Protein AF-A0A835RJD4-F1 (afdb_monomer)

pLDDT: mean 77.63, std 21.39, range [26.05, 97.69]

Mean predicted aligned error: 15.35 Å

Radius of gyration: 34.96 Å; Cα contacts (8 Å, |Δi|>4): 234; chains: 1; bounding box: 84×90×104 Å

Foldseek 3Di:
DDDDDDDDDDDDDDDDDDDDDDPPVPPDPDPVPDCPPPPVVVVPPPPDDPPCVVVVVVVVVVVVLCVVQVDDWCPDPLLVVVLVVVVVPDDPVVVLQVVQWDWDAAPDPQWTWIDDDPDIDIDGPVVVVLVVLLNLLSVCWQNFDKDFDPDFAAQLVLQLVQVCVVVVVPPDPVCSVVSSVLSVQLLVVCVVCQVVCCRTFVFHADPNRTTTMGTDSDPPDDDDPVCVSVLSNQLSPQADPPDPSSNSSSNSSSSD

Structure (mmCIF, N/CA/C/O backbone):
data_AF-A0A835RJD4-F1
#
_entry.id   AF-A0A835RJD4-F1
#
loop_
_atom_site.group_PDB
_atom_site.id
_atom_site.type_symbol
_atom_site.label_atom_id
_atom_site.label_alt_id
_atom_site.label_comp_id
_atom_site.label_asym_id
_atom_site.label_entity_id
_atom_site.label_seq_id
_atom_site.pdbx_PDB_ins_code
_atom_site.Cartn_x
_atom_site.Cartn_y
_atom_site.Cartn_z
_atom_site.occupancy
_atom_site.B_iso_or_equiv
_atom_site.auth_seq_id
_atom_site.auth_comp_id
_atom_site.auth_asym_id
_atom_site.auth_atom_id
_atom_site.pdbx_PDB_model_num
ATOM 1 N N . MET A 1 1 ? -61.773 -45.347 -73.608 1.00 36.41 1 MET A N 1
ATOM 2 C CA . MET A 1 1 ? -62.062 -46.737 -74.017 1.00 36.41 1 MET A CA 1
ATOM 3 C C . MET A 1 1 ? -61.795 -47.632 -72.821 1.00 36.41 1 MET A C 1
ATOM 5 O O . MET A 1 1 ? -60.665 -47.699 -72.360 1.00 36.41 1 MET A O 1
ATOM 9 N N . SER A 1 2 ? -62.859 -48.192 -72.256 1.00 27.09 2 SER A N 1
ATOM 10 C CA . SER A 1 2 ? -62.846 -49.173 -71.165 1.00 27.09 2 SER A CA 1
ATOM 11 C C . SER A 1 2 ? -62.304 -50.525 -71.650 1.00 27.09 2 SER A C 1
ATOM 13 O O . SER A 1 2 ? -62.526 -50.823 -72.817 1.00 27.09 2 SER A O 1
ATOM 15 N N . THR A 1 3 ? -61.641 -51.317 -70.785 1.00 27.22 3 THR A N 1
ATOM 16 C CA . THR A 1 3 ? -62.101 -52.635 -70.252 1.00 27.22 3 THR A CA 1
ATOM 17 C C . THR A 1 3 ? -60.968 -53.557 -69.735 1.00 27.22 3 THR A C 1
ATOM 19 O O . THR A 1 3 ? -60.002 -53.784 -70.449 1.00 27.22 3 THR A O 1
ATOM 22 N N . PHE A 1 4 ? -61.209 -54.138 -68.539 1.00 27.48 4 PHE A N 1
ATOM 23 C CA . PHE A 1 4 ? -60.960 -55.525 -68.047 1.00 27.48 4 PHE A CA 1
ATOM 24 C C . PHE A 1 4 ? -59.515 -56.087 -67.941 1.00 27.48 4 PHE A C 1
ATOM 26 O O . PHE A 1 4 ? -58.815 -56.174 -68.936 1.00 27.48 4 PHE A O 1
ATOM 33 N N . VAL A 1 5 ? -58.951 -56.367 -66.745 1.00 32.03 5 VAL A N 1
ATOM 34 C CA . VAL A 1 5 ? -59.152 -57.440 -65.711 1.00 32.03 5 VAL A CA 1
ATOM 35 C C . VAL A 1 5 ? -58.333 -58.724 -65.957 1.00 32.03 5 VAL A C 1
ATOM 37 O O . VAL A 1 5 ? -58.477 -59.372 -66.984 1.00 32.03 5 VAL A O 1
ATOM 40 N N . GLY A 1 6 ? -57.579 -59.148 -64.928 1.00 27.34 6 GLY A N 1
ATOM 41 C CA . GLY A 1 6 ? -57.073 -60.519 -64.754 1.00 27.34 6 GLY A CA 1
ATOM 42 C C . GLY A 1 6 ? -56.239 -60.713 -63.473 1.00 27.34 6 GLY A C 1
ATOM 43 O O . GLY A 1 6 ? -55.123 -60.215 -63.387 1.00 27.34 6 GLY A O 1
ATOM 44 N N . LYS A 1 7 ? -56.784 -61.437 -62.481 1.00 31.16 7 LYS A N 1
ATOM 45 C CA . LYS A 1 7 ? -56.116 -61.954 -61.260 1.00 31.16 7 LYS A CA 1
ATOM 46 C C . LYS A 1 7 ? -55.528 -63.354 -61.515 1.00 31.16 7 LYS A C 1
ATOM 48 O O . LYS A 1 7 ? -56.151 -64.112 -62.258 1.00 31.16 7 LYS A O 1
ATOM 53 N N . LYS A 1 8 ? -54.470 -63.754 -60.786 1.00 27.78 8 LYS A N 1
ATOM 54 C CA . LYS A 1 8 ? -54.287 -65.144 -60.304 1.00 27.78 8 LYS A CA 1
ATOM 55 C C . LYS A 1 8 ? -53.309 -65.258 -59.116 1.00 27.78 8 LYS A C 1
ATOM 57 O O . LYS A 1 8 ? -52.373 -64.473 -59.014 1.00 27.78 8 LYS A O 1
ATOM 62 N N . ASP A 1 9 ? -53.590 -66.235 -58.254 1.00 27.97 9 ASP A N 1
ATOM 63 C CA . ASP A 1 9 ? -53.093 -66.497 -56.892 1.00 27.97 9 ASP A CA 1
ATOM 64 C C . ASP A 1 9 ? -51.782 -67.330 -56.767 1.00 27.97 9 ASP A C 1
ATOM 66 O O . ASP A 1 9 ? -51.503 -68.184 -57.603 1.00 27.97 9 ASP A O 1
ATOM 70 N N . THR A 1 10 ? -51.035 -67.046 -55.682 1.00 28.89 10 THR A N 1
ATOM 71 C CA . THR A 1 10 ? -50.397 -67.874 -54.605 1.00 28.89 10 THR A CA 1
ATOM 72 C C . THR A 1 10 ? -49.678 -69.231 -54.840 1.00 28.89 10 THR A C 1
ATOM 74 O O . THR A 1 10 ? -50.293 -70.157 -55.352 1.00 28.89 10 THR A O 1
ATOM 77 N N . GLN A 1 11 ? -48.439 -69.382 -54.295 1.00 29.08 11 GLN A N 1
ATOM 78 C CA . GLN A 1 11 ? -47.950 -70.381 -53.272 1.00 29.08 11 GLN A CA 1
ATOM 79 C C . GLN A 1 11 ? -46.389 -70.399 -53.137 1.00 29.08 11 GLN A C 1
ATOM 81 O O . GLN A 1 11 ? -45.697 -70.458 -54.146 1.00 29.08 11 GLN A O 1
ATOM 86 N N . GLU A 1 12 ? -45.798 -70.060 -51.968 1.00 26.05 12 GLU A N 1
ATOM 87 C CA . GLU A 1 12 ? -45.194 -70.906 -50.877 1.00 26.05 12 GLU A CA 1
ATOM 88 C C . GLU A 1 12 ? -43.831 -71.601 -51.194 1.00 26.05 12 GLU A C 1
ATOM 90 O O . GLU A 1 12 ? -43.806 -72.570 -51.934 1.00 26.05 12 GLU A O 1
ATOM 95 N N . SER A 1 13 ? -42.657 -71.081 -50.757 1.00 27.20 13 SER A N 1
ATOM 96 C CA . SER A 1 13 ? -41.848 -71.331 -49.5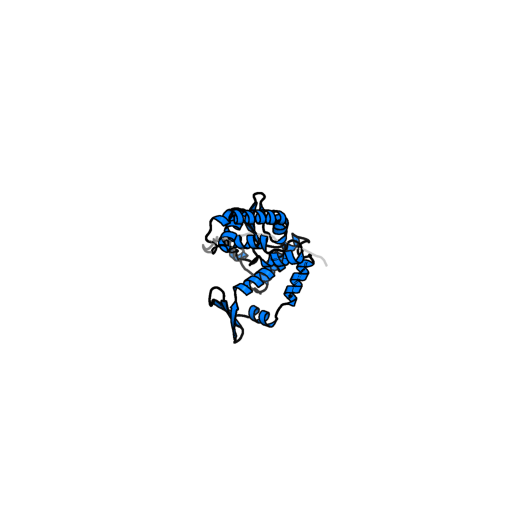06 1.00 27.20 13 SER A CA 1
ATOM 97 C C . SER A 1 13 ? -40.690 -72.366 -49.715 1.00 27.20 13 SER A C 1
ATOM 99 O O . SER A 1 13 ? -40.764 -73.044 -50.735 1.00 27.20 13 SER A O 1
ATOM 101 N N . PRO A 1 14 ? -39.636 -72.583 -48.863 1.00 38.72 14 PRO A N 1
ATOM 102 C CA . PRO A 1 14 ? -39.168 -71.921 -47.620 1.00 38.72 14 PRO A CA 1
ATOM 103 C C . PRO A 1 14 ? -37.603 -71.831 -47.386 1.00 38.72 14 PRO A C 1
ATOM 105 O O . PRO A 1 14 ? -36.790 -72.346 -48.144 1.00 38.72 14 PRO A O 1
ATOM 108 N N . THR A 1 15 ? -37.209 -71.256 -46.226 1.00 27.17 15 THR A N 1
ATOM 109 C CA . THR A 1 15 ? -36.009 -71.518 -45.356 1.00 27.17 15 THR A CA 1
ATOM 110 C C . THR A 1 15 ? -34.556 -71.232 -45.808 1.00 27.17 15 THR A C 1
ATOM 112 O O . THR A 1 15 ? -34.059 -71.810 -46.761 1.00 27.17 15 THR A O 1
ATOM 115 N N . VAL A 1 16 ? -33.796 -70.456 -45.010 1.00 29.48 16 VAL A N 1
ATOM 116 C CA . VAL A 1 16 ? -32.843 -70.935 -43.967 1.00 29.48 16 VAL A CA 1
ATOM 117 C C . VAL A 1 16 ? -32.186 -69.733 -43.259 1.00 29.48 16 VAL A C 1
ATOM 119 O O . VAL A 1 16 ? -31.511 -68.901 -43.861 1.00 29.48 16 VAL A O 1
ATOM 122 N N . THR A 1 17 ? -32.355 -69.692 -41.940 1.00 37.81 17 THR A N 1
ATOM 123 C CA . THR A 1 17 ? -31.733 -68.777 -40.976 1.00 37.81 17 THR A CA 1
ATOM 124 C C . THR A 1 17 ? -30.262 -69.147 -40.750 1.00 37.81 17 THR A C 1
ATOM 126 O O . THR A 1 17 ? -29.961 -70.298 -40.437 1.00 37.81 17 THR A O 1
ATOM 129 N N . LYS A 1 18 ? -29.336 -68.183 -40.818 1.00 32.59 18 LYS A N 1
ATOM 130 C CA . LYS A 1 18 ? -27.979 -68.327 -40.257 1.00 32.59 18 LYS A CA 1
ATOM 131 C C . LYS A 1 18 ? -27.731 -67.223 -39.234 1.00 32.59 18 LYS A C 1
ATOM 133 O O . LYS A 1 18 ? -27.617 -66.054 -39.582 1.00 32.59 18 LYS A O 1
ATOM 138 N N . PHE A 1 19 ? -27.639 -67.619 -37.966 1.00 39.06 19 PHE A N 1
ATOM 139 C CA . PHE A 1 19 ? -27.118 -66.785 -36.887 1.00 39.06 19 PHE A CA 1
ATOM 140 C C . PHE A 1 19 ? -25.627 -66.529 -37.124 1.00 39.06 19 PHE A C 1
ATOM 142 O O . PHE A 1 19 ? -24.827 -67.466 -37.133 1.00 39.06 19 PHE A O 1
ATOM 149 N N . GLN A 1 20 ? -25.245 -65.265 -37.293 1.00 44.91 20 GLN A N 1
ATOM 150 C CA . GLN A 1 20 ? -23.846 -64.867 -37.399 1.00 44.91 20 GLN A CA 1
ATOM 151 C C . GLN A 1 20 ? -23.371 -64.361 -36.031 1.00 44.91 20 GLN A C 1
ATOM 153 O O . GLN A 1 20 ? -23.841 -63.341 -35.531 1.00 44.91 20 GLN A O 1
ATOM 158 N N . LYS A 1 21 ? -22.463 -65.117 -35.399 1.00 49.88 21 LYS A N 1
ATOM 159 C CA . LYS A 1 21 ? -21.792 -64.734 -34.147 1.00 49.88 21 LYS A CA 1
ATOM 160 C C . LYS A 1 21 ? -21.079 -63.392 -34.336 1.00 49.88 21 LYS A C 1
ATOM 162 O O . LYS A 1 21 ? -20.261 -63.245 -35.243 1.00 49.88 21 LYS A O 1
ATOM 167 N N . VAL A 1 22 ? -21.382 -62.434 -33.463 1.00 50.28 22 VAL A N 1
ATOM 168 C CA . VAL A 1 22 ? -20.727 -61.122 -33.431 1.00 50.28 22 VAL A CA 1
ATOM 169 C C . VAL A 1 22 ? -19.267 -61.310 -32.986 1.00 50.28 22 VAL A C 1
ATOM 171 O O . VAL A 1 22 ? -19.033 -61.953 -31.961 1.00 50.28 22 VAL A O 1
ATOM 174 N N . PRO A 1 23 ? -18.270 -60.788 -33.725 1.00 47.81 23 PRO A N 1
ATOM 175 C CA . PRO A 1 23 ? -16.871 -60.833 -33.305 1.00 47.81 23 PRO A CA 1
ATOM 176 C C . PRO A 1 23 ? -16.682 -60.109 -31.965 1.00 47.81 23 PRO A C 1
ATOM 178 O O . PRO A 1 23 ? -17.251 -59.036 -31.773 1.00 47.81 23 PRO A O 1
ATOM 181 N N . ILE A 1 24 ? -15.850 -60.647 -31.063 1.00 49.88 24 ILE A N 1
ATOM 182 C CA . ILE A 1 24 ? -15.612 -60.118 -29.696 1.00 49.88 24 ILE A CA 1
ATOM 183 C C . ILE A 1 24 ? -15.266 -58.614 -29.701 1.00 49.88 24 ILE A C 1
ATOM 185 O O . ILE A 1 24 ? -15.670 -57.867 -28.817 1.00 49.88 24 ILE A O 1
ATOM 189 N N . GLN A 1 25 ? -14.611 -58.139 -30.760 1.00 45.44 25 GLN A N 1
ATOM 190 C CA . GLN A 1 25 ? -14.228 -56.738 -30.962 1.00 45.44 25 GLN A CA 1
ATOM 191 C C . GLN A 1 25 ? -15.419 -55.777 -31.184 1.00 45.44 25 GLN A C 1
ATOM 193 O O . GLN A 1 25 ? -15.228 -54.567 -31.221 1.00 45.44 25 GLN A O 1
ATOM 198 N N . LYS A 1 26 ? -16.647 -56.294 -31.328 1.00 49.50 26 LYS A N 1
ATOM 199 C CA . LYS A 1 26 ? -17.896 -55.526 -31.486 1.00 49.50 26 LYS A CA 1
ATOM 200 C C . LYS A 1 26 ? -18.850 -55.647 -30.284 1.00 49.50 26 LYS A C 1
ATOM 202 O O . LYS A 1 26 ? -19.977 -55.171 -30.364 1.00 49.50 26 LYS A O 1
ATOM 207 N N . MET A 1 27 ? -18.423 -56.261 -29.172 1.00 49.84 27 MET A N 1
ATOM 208 C CA . MET A 1 27 ? -19.215 -56.364 -27.928 1.00 49.84 27 MET A CA 1
ATOM 209 C C . MET A 1 27 ? -19.075 -55.160 -26.985 1.00 49.84 27 MET A C 1
ATOM 211 O O . MET A 1 27 ? -19.698 -55.140 -25.927 1.00 49.84 27 MET A O 1
ATOM 215 N N . VAL A 1 28 ? -18.298 -54.142 -27.357 1.00 56.41 28 VAL A N 1
ATOM 216 C CA . VAL A 1 28 ? -18.149 -52.922 -26.560 1.00 56.41 28 VAL A CA 1
ATOM 217 C C . VAL A 1 28 ? -18.911 -51.802 -27.260 1.00 56.41 28 VAL A C 1
ATOM 219 O O . VAL A 1 28 ? -18.578 -51.428 -28.384 1.00 56.41 28 VAL A O 1
ATOM 222 N N . ARG A 1 29 ? -19.963 -51.287 -26.612 1.00 59.97 29 ARG A N 1
ATOM 223 C CA . ARG A 1 29 ? -20.694 -50.099 -27.072 1.00 59.97 29 ARG A CA 1
ATOM 224 C C . ARG A 1 29 ? -19.790 -48.879 -26.907 1.00 59.97 29 ARG A C 1
ATOM 226 O O . ARG A 1 29 ? -19.848 -48.198 -25.893 1.00 59.97 29 ARG A O 1
ATOM 233 N N . ILE A 1 30 ? -18.929 -48.637 -27.885 1.00 52.19 30 ILE A N 1
ATOM 234 C CA . ILE A 1 30 ? -18.234 -47.361 -28.031 1.00 52.19 30 ILE A CA 1
ATOM 235 C C . ILE A 1 30 ? -18.790 -46.751 -29.306 1.00 52.19 30 ILE A C 1
ATOM 237 O O . ILE A 1 30 ? -18.238 -46.930 -30.391 1.00 52.19 30 ILE A O 1
ATOM 241 N N . ASP A 1 31 ? -19.939 -46.092 -29.182 1.00 54.34 31 ASP A N 1
ATOM 242 C CA . ASP A 1 31 ? -20.345 -45.155 -30.215 1.00 54.34 31 ASP A CA 1
ATOM 243 C C . ASP A 1 31 ? -19.291 -44.041 -30.216 1.00 54.34 31 ASP A C 1
ATOM 245 O O . ASP A 1 31 ? -19.101 -43.342 -29.221 1.00 54.34 31 ASP A O 1
ATOM 249 N N . SER A 1 32 ? -18.524 -43.920 -31.300 1.00 55.03 32 SER A N 1
ATOM 250 C CA . SER A 1 32 ? -17.463 -42.913 -31.403 1.00 55.03 32 SER A CA 1
ATOM 251 C C . SER A 1 32 ? -18.007 -41.483 -31.414 1.00 55.03 32 SER A C 1
ATOM 253 O O . SER A 1 32 ? -17.221 -40.537 -31.344 1.00 55.03 32 SER A O 1
ATOM 255 N N . ARG A 1 33 ? -19.336 -41.332 -31.491 1.00 56.34 33 ARG A N 1
ATOM 256 C CA . ARG A 1 33 ? -20.061 -40.063 -31.470 1.00 56.34 33 ARG A CA 1
ATOM 257 C C . ARG A 1 33 ? -20.696 -39.739 -30.120 1.00 56.34 33 ARG A C 1
ATOM 259 O O . ARG A 1 33 ? -21.225 -38.640 -29.991 1.00 56.34 33 ARG A O 1
ATOM 266 N N . ASP A 1 34 ? -20.639 -40.637 -29.136 1.00 58.06 34 ASP A N 1
ATOM 267 C CA . ASP A 1 34 ? -21.161 -40.374 -27.794 1.00 58.06 34 ASP A CA 1
ATOM 268 C C .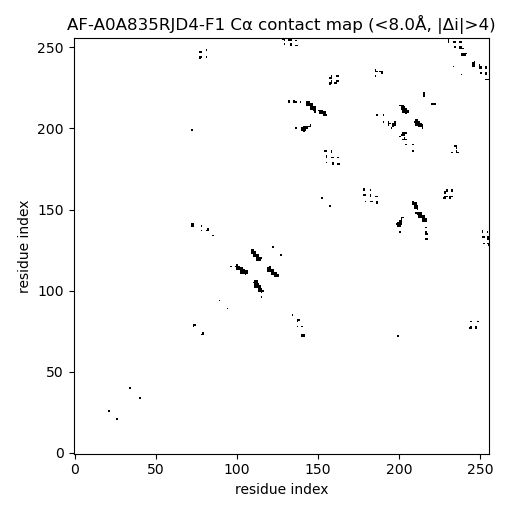 ASP A 1 34 ? -20.065 -39.727 -26.921 1.00 58.06 34 ASP A C 1
ATOM 270 O O . ASP A 1 34 ? -19.046 -40.363 -26.625 1.00 58.06 34 ASP A O 1
ATOM 274 N N . PRO A 1 35 ? -20.208 -38.447 -26.526 1.00 57.66 35 PRO A N 1
ATOM 275 C CA . PRO A 1 35 ? -19.229 -37.759 -25.687 1.00 57.66 35 PRO A CA 1
ATOM 276 C C . PRO A 1 35 ? -19.305 -38.190 -24.212 1.00 57.66 35 PRO A C 1
ATOM 278 O O . PRO A 1 35 ? -18.499 -37.731 -23.394 1.00 57.66 35 PRO A O 1
ATOM 281 N N . SER A 1 36 ? -20.260 -39.049 -23.843 1.00 53.97 36 SER A N 1
ATOM 282 C CA . SER A 1 36 ? -20.481 -39.467 -22.460 1.00 53.97 36 SER A CA 1
ATOM 283 C C . SER A 1 36 ? -19.276 -40.246 -21.919 1.00 53.97 36 SER A C 1
ATOM 285 O O . SER A 1 36 ? -18.877 -41.277 -22.455 1.00 53.97 36 SER A O 1
ATOM 287 N N . GLY A 1 37 ? -18.663 -39.736 -20.847 1.00 60.03 37 GLY A N 1
ATOM 288 C CA . GLY A 1 37 ? -17.506 -40.357 -20.186 1.00 60.03 37 GLY A CA 1
ATOM 289 C C . GLY A 1 37 ? -16.129 -39.891 -20.674 1.00 60.03 37 GLY A C 1
ATOM 290 O O . GLY A 1 37 ? -15.116 -40.373 -20.172 1.00 60.03 37 GLY A O 1
ATOM 291 N N . ARG A 1 38 ? -16.050 -38.926 -21.603 1.00 63.16 38 ARG A N 1
ATOM 292 C CA . ARG A 1 38 ? -14.782 -38.302 -22.021 1.00 63.16 38 ARG A CA 1
ATOM 293 C C . ARG A 1 38 ? -14.732 -36.850 -21.562 1.00 63.16 38 ARG A C 1
ATOM 295 O O . ARG A 1 38 ? -15.165 -35.958 -22.283 1.00 63.16 38 ARG A O 1
ATOM 302 N N . LEU A 1 39 ? -14.139 -36.598 -20.392 1.00 57.88 39 LEU A N 1
ATOM 303 C CA . LEU A 1 39 ? -13.933 -35.238 -19.866 1.00 57.88 39 LEU A CA 1
ATOM 304 C C . LEU A 1 39 ? -13.237 -34.325 -20.902 1.00 57.88 39 LEU A C 1
ATOM 306 O O . LEU A 1 39 ? -13.599 -33.166 -21.066 1.00 57.88 39 LEU A O 1
ATOM 310 N N . HIS A 1 40 ? -12.309 -34.884 -21.690 1.00 55.56 40 HIS A N 1
ATOM 311 C CA . HIS A 1 40 ? -11.584 -34.174 -22.748 1.00 55.56 40 HIS A CA 1
ATOM 312 C C . HIS A 1 40 ? -12.485 -33.658 -23.894 1.00 55.56 40 HIS A C 1
ATOM 314 O O . HIS A 1 40 ? -12.130 -32.687 -24.559 1.00 55.56 40 HIS A O 1
ATOM 320 N N . ALA A 1 41 ? -13.658 -34.256 -24.140 1.00 58.84 41 ALA A N 1
ATOM 321 C CA . ALA A 1 41 ? -14.593 -33.768 -25.162 1.00 58.84 41 ALA A CA 1
ATOM 322 C C . ALA A 1 41 ? -15.229 -32.418 -24.776 1.00 58.84 41 ALA A C 1
ATOM 324 O O . ALA A 1 41 ? -15.603 -31.644 -25.652 1.00 58.84 41 ALA A O 1
ATOM 325 N N . TYR A 1 42 ? -15.279 -32.115 -23.476 1.00 58.62 42 TYR A N 1
ATOM 326 C CA . TYR A 1 42 ? -15.751 -30.841 -22.928 1.00 58.62 42 TYR A CA 1
ATOM 327 C C . TYR A 1 42 ? -14.608 -29.854 -22.634 1.00 58.62 42 TYR A C 1
ATOM 329 O O . TYR A 1 42 ? -14.867 -28.688 -22.355 1.00 58.62 42 TYR A O 1
ATOM 337 N N . LEU A 1 43 ? -13.350 -30.304 -22.721 1.00 60.81 43 LEU A N 1
ATOM 338 C CA . LEU A 1 43 ? -12.144 -29.501 -22.479 1.00 60.81 43 LEU A CA 1
ATOM 339 C C . LEU A 1 43 ? -11.463 -29.014 -23.765 1.00 60.81 43 LEU A C 1
ATOM 341 O O . LEU A 1 43 ? -10.375 -28.446 -23.689 1.00 60.81 43 LEU A O 1
ATOM 345 N N . GLN A 1 44 ? -12.064 -29.215 -24.944 1.00 50.62 44 GLN A N 1
ATOM 346 C CA . GLN A 1 44 ? -11.562 -28.586 -26.167 1.00 50.62 44 GLN A CA 1
ATOM 347 C C . GLN A 1 44 ? -11.812 -27.077 -26.110 1.00 50.62 44 GLN A C 1
ATOM 349 O O . GLN A 1 44 ? -12.796 -26.549 -26.630 1.00 50.62 44 GLN A O 1
ATOM 354 N N . ASP A 1 45 ? -10.873 -26.384 -25.473 1.00 50.81 45 ASP A N 1
ATOM 355 C CA . ASP A 1 45 ? -10.643 -24.969 -25.658 1.00 50.81 45 ASP A CA 1
ATOM 356 C C . ASP A 1 45 ? -10.426 -24.757 -27.161 1.00 50.81 45 ASP A C 1
ATOM 358 O O . ASP A 1 45 ? -9.526 -25.344 -27.767 1.00 50.81 45 ASP A O 1
ATOM 362 N N . ARG A 1 46 ? -11.324 -24.004 -27.805 1.00 44.62 46 ARG A N 1
ATOM 363 C CA . ARG A 1 46 ? -11.193 -23.669 -29.226 1.00 44.62 46 ARG A CA 1
ATOM 364 C C . ARG A 1 46 ? -9.855 -22.955 -29.411 1.00 44.62 46 ARG A C 1
ATOM 366 O O . ARG A 1 46 ? -9.738 -21.767 -29.103 1.00 44.62 46 ARG A O 1
ATOM 373 N N . VAL A 1 47 ? -8.862 -23.683 -29.919 1.00 43.22 47 VAL A N 1
ATOM 374 C CA . VAL A 1 47 ? -7.577 -23.142 -30.361 1.00 43.22 47 VAL A CA 1
ATOM 375 C C . VAL A 1 47 ? -7.840 -22.362 -31.644 1.00 43.22 47 VAL A C 1
ATOM 377 O O . VAL A 1 47 ? -7.844 -22.889 -32.751 1.00 43.22 47 VAL A O 1
ATOM 380 N N . GLY A 1 48 ? -8.155 -21.089 -31.446 1.00 44.00 48 GLY A N 1
ATOM 381 C CA . GLY A 1 48 ? -8.358 -20.085 -32.473 1.00 44.00 48 GLY A CA 1
ATOM 382 C C . GLY A 1 48 ? -8.444 -18.724 -31.794 1.00 44.00 48 GLY A C 1
ATOM 383 O O . GLY A 1 48 ? -9.501 -18.351 -31.296 1.00 44.00 48 GLY A O 1
ATOM 384 N N . SER A 1 49 ? -7.316 -18.010 -31.766 1.00 40.38 49 SER A N 1
ATOM 385 C CA . SER A 1 49 ? -7.141 -16.655 -31.217 1.00 40.38 49 SER A CA 1
ATOM 386 C C . SER A 1 49 ? -7.145 -16.539 -29.680 1.00 40.38 49 SER A C 1
ATOM 388 O O . SER A 1 49 ? -7.997 -15.901 -29.062 1.00 40.38 49 SER A O 1
ATOM 390 N N . GLN A 1 50 ? -6.147 -17.153 -29.038 1.00 44.59 50 GLN A N 1
ATOM 391 C CA . GLN A 1 50 ? -5.823 -16.936 -27.623 1.00 44.59 50 GLN A CA 1
ATOM 392 C C . GLN A 1 50 ? -4.800 -15.796 -27.495 1.00 44.59 50 GLN A C 1
ATOM 394 O O . GLN A 1 50 ? -3.611 -16.040 -27.356 1.00 44.59 50 GLN A O 1
ATOM 399 N N . ASN A 1 51 ? -5.266 -14.550 -27.593 1.00 40.69 51 ASN A N 1
ATOM 400 C CA . ASN A 1 51 ? -4.576 -13.386 -27.007 1.00 40.69 51 ASN A CA 1
ATOM 401 C C . ASN A 1 51 ? -5.543 -12.297 -26.494 1.00 40.69 51 ASN A C 1
ATOM 403 O O . ASN A 1 51 ? -5.109 -11.377 -25.815 1.00 40.69 51 ASN A O 1
ATOM 407 N N . ASN A 1 52 ? -6.861 -12.437 -26.718 1.00 43.53 52 ASN A N 1
ATOM 408 C CA . ASN A 1 52 ? -7.878 -11.494 -26.221 1.00 43.53 52 ASN A CA 1
ATOM 409 C C . ASN A 1 52 ? -8.724 -12.007 -25.038 1.00 43.53 52 ASN A C 1
ATOM 411 O O . ASN A 1 52 ? -9.384 -11.209 -24.382 1.00 43.53 52 ASN A O 1
ATOM 415 N N . LYS A 1 53 ? -8.711 -13.307 -24.702 1.00 46.47 53 LYS A N 1
ATOM 416 C CA . LYS A 1 53 ? -9.613 -13.848 -23.659 1.00 46.47 53 LYS A CA 1
ATOM 417 C C . LYS A 1 53 ? -9.188 -13.533 -22.216 1.00 46.47 53 LYS A C 1
ATOM 419 O O . LYS A 1 53 ? -10.032 -13.519 -21.325 1.00 46.47 53 LYS A O 1
ATOM 424 N N . LYS A 1 54 ? -7.898 -13.264 -21.961 1.00 45.19 54 LYS A N 1
ATOM 425 C CA . LYS A 1 54 ? -7.428 -12.881 -20.612 1.00 45.19 54 LYS A CA 1
ATOM 426 C C . LYS A 1 54 ? -7.882 -11.463 -20.240 1.00 45.19 54 LYS A C 1
ATOM 428 O O . LYS A 1 54 ? -8.213 -11.234 -19.083 1.00 45.19 54 LYS A O 1
ATOM 433 N N . LEU A 1 55 ? -7.961 -10.572 -21.234 1.00 49.78 55 LEU A N 1
ATOM 434 C CA . LEU A 1 55 ? -8.591 -9.252 -21.121 1.00 49.78 55 LEU A CA 1
ATOM 435 C C . LEU A 1 55 ? -10.111 -9.378 -20.926 1.00 49.78 55 LEU A C 1
ATOM 437 O O . LEU A 1 55 ? -10.694 -8.637 -20.149 1.00 49.78 55 LEU A O 1
ATOM 441 N N . ASP A 1 56 ? -10.745 -10.360 -21.569 1.00 59.81 56 ASP A N 1
ATOM 442 C CA . ASP A 1 56 ? -12.198 -10.549 -21.511 1.00 59.81 56 ASP A CA 1
ATOM 443 C C . ASP A 1 56 ? -12.688 -10.996 -20.120 1.00 59.81 56 ASP A C 1
ATOM 445 O O . ASP A 1 56 ? -13.667 -10.471 -19.605 1.00 59.81 56 ASP A O 1
ATOM 449 N N . LEU A 1 57 ? -11.972 -11.885 -19.419 1.00 61.38 57 LEU A N 1
ATOM 450 C CA . LEU A 1 57 ? -12.361 -12.285 -18.056 1.00 61.38 57 LEU A CA 1
ATOM 451 C C . LEU A 1 57 ? -12.160 -11.178 -17.011 1.00 61.38 57 LEU A C 1
ATOM 453 O O . LEU A 1 57 ? -12.949 -11.088 -16.068 1.00 61.38 57 LEU A O 1
ATOM 457 N N . THR A 1 58 ? -11.126 -10.344 -17.147 1.00 56.75 58 THR A N 1
ATOM 458 C CA . THR A 1 58 ? -10.940 -9.169 -16.283 1.00 56.75 58 THR A CA 1
ATOM 459 C C . THR A 1 58 ? -11.978 -8.097 -16.596 1.00 56.75 58 THR A C 1
ATOM 461 O O . THR A 1 58 ? -12.587 -7.577 -15.667 1.00 56.75 58 THR A O 1
ATOM 464 N N . SER A 1 59 ? -12.286 -7.842 -17.869 1.00 59.78 59 SER A N 1
ATOM 465 C CA . SER A 1 59 ? -13.376 -6.950 -18.283 1.00 59.78 59 SER A CA 1
ATOM 466 C C . SER A 1 59 ? -14.751 -7.444 -17.829 1.00 59.78 59 SER A C 1
ATOM 468 O O . SER A 1 59 ? -15.550 -6.644 -17.352 1.00 59.78 59 SER A O 1
ATOM 470 N N . VAL A 1 60 ? -15.023 -8.750 -17.891 1.00 63.91 60 VAL A N 1
ATOM 471 C CA . VAL A 1 60 ? -16.265 -9.358 -17.389 1.00 63.91 60 VAL A CA 1
ATOM 472 C C . VAL A 1 60 ? -16.327 -9.294 -15.863 1.00 63.91 60 VAL A C 1
ATOM 474 O O . VAL A 1 60 ? -17.373 -8.941 -15.323 1.00 63.91 60 VAL A O 1
ATOM 477 N N . ARG A 1 61 ? -15.226 -9.554 -15.141 1.00 63.38 61 ARG A N 1
ATOM 478 C CA . ARG A 1 61 ? -15.170 -9.352 -13.679 1.00 63.38 61 ARG A CA 1
ATOM 479 C C . ARG A 1 61 ? -15.408 -7.893 -13.302 1.00 63.38 61 ARG A C 1
ATOM 481 O O . ARG A 1 61 ? -16.209 -7.641 -12.407 1.00 63.38 61 ARG A O 1
ATOM 488 N N . ASN A 1 62 ? -14.781 -6.954 -14.004 1.00 54.69 62 ASN A N 1
ATOM 489 C CA . ASN A 1 62 ? -14.967 -5.520 -13.791 1.00 54.69 62 ASN A CA 1
ATOM 490 C C . ASN A 1 62 ? -16.408 -5.102 -14.104 1.00 54.69 62 ASN A C 1
ATOM 492 O O . ASN A 1 62 ? -17.022 -4.410 -13.305 1.00 54.69 62 ASN A O 1
ATOM 496 N N . ALA A 1 63 ? -17.002 -5.599 -15.190 1.00 55.56 63 ALA A N 1
ATOM 497 C CA . ALA A 1 63 ? -18.397 -5.338 -15.536 1.00 55.56 63 ALA A CA 1
ATOM 498 C C . ALA A 1 63 ? -19.385 -5.936 -14.518 1.00 55.56 63 ALA A C 1
ATOM 500 O O . ALA A 1 63 ? -20.408 -5.324 -14.227 1.00 55.56 63 ALA A O 1
ATOM 501 N N . VAL A 1 64 ? -19.101 -7.113 -13.953 1.00 61.16 64 VAL A N 1
ATOM 502 C CA . VAL A 1 64 ? -19.916 -7.717 -12.883 1.00 61.16 64 VAL A CA 1
ATOM 503 C C . VAL A 1 64 ? -19.772 -6.942 -11.566 1.00 61.16 64 VAL A C 1
ATOM 505 O O . VAL A 1 64 ? -20.759 -6.807 -10.847 1.00 61.16 64 VAL A O 1
ATOM 508 N N . ARG A 1 65 ? -18.587 -6.390 -11.268 1.00 57.00 65 ARG A N 1
ATOM 509 C CA . ARG A 1 65 ? -18.344 -5.504 -10.112 1.00 57.00 65 ARG A CA 1
ATOM 510 C C . ARG A 1 65 ? -19.049 -4.153 -10.263 1.00 57.00 65 ARG A C 1
ATOM 512 O O . ARG A 1 65 ? -19.805 -3.780 -9.377 1.00 57.00 65 ARG A O 1
ATOM 519 N N . LEU A 1 66 ? -18.924 -3.508 -11.425 1.00 52.22 66 LEU A N 1
ATOM 520 C CA . LEU A 1 66 ? -19.628 -2.264 -11.777 1.00 52.22 66 LEU A CA 1
ATOM 521 C C . LEU A 1 66 ? -21.157 -2.415 -11.725 1.00 52.22 66 LEU A C 1
ATOM 523 O O . LEU A 1 66 ? -21.871 -1.466 -11.433 1.00 52.22 66 LEU A O 1
ATOM 527 N N . ARG A 1 67 ? -21.686 -3.620 -11.982 1.00 54.84 67 ARG A N 1
ATOM 528 C CA . ARG A 1 67 ? -23.126 -3.913 -11.849 1.00 54.84 67 ARG A CA 1
ATOM 529 C C . ARG A 1 67 ? -23.589 -4.116 -10.405 1.00 54.84 67 ARG A C 1
ATOM 531 O O . ARG A 1 67 ? -24.793 -4.080 -10.171 1.00 54.84 67 ARG A O 1
ATOM 538 N N . ARG A 1 68 ? -22.677 -4.375 -9.462 1.00 56.12 68 ARG A N 1
ATOM 539 C CA . ARG A 1 68 ? -22.996 -4.533 -8.033 1.00 56.12 68 ARG A CA 1
ATOM 540 C C . ARG A 1 68 ? -22.894 -3.228 -7.250 1.00 56.12 68 ARG A C 1
ATOM 542 O O . ARG A 1 68 ? -23.531 -3.147 -6.210 1.00 56.12 68 ARG A O 1
ATOM 549 N N . ASN A 1 69 ? -22.162 -2.236 -7.759 1.00 49.97 69 ASN A N 1
ATOM 550 C CA . ASN A 1 69 ? -22.017 -0.927 -7.128 1.00 49.97 69 ASN A CA 1
ATOM 551 C C . ASN A 1 69 ? -22.423 0.186 -8.120 1.00 49.97 69 ASN A C 1
ATOM 553 O O . ASN A 1 69 ? -21.590 0.609 -8.922 1.00 49.97 69 ASN A O 1
ATOM 557 N N . PRO A 1 70 ? -23.711 0.587 -8.185 1.00 47.09 70 PRO A N 1
ATOM 558 C CA . PRO A 1 70 ? -24.221 1.347 -9.328 1.00 47.09 70 PRO A CA 1
ATOM 559 C C . PRO A 1 70 ? -23.820 2.829 -9.379 1.00 47.09 70 PRO A C 1
ATOM 561 O O . PRO A 1 70 ? -24.162 3.463 -10.375 1.00 47.09 70 PRO A O 1
ATOM 564 N N . LYS A 1 71 ? -23.168 3.380 -8.345 1.00 54.50 71 LYS A N 1
ATOM 565 C CA . LYS A 1 71 ? -22.655 4.762 -8.190 1.00 54.50 71 LYS A CA 1
ATOM 566 C C . LYS A 1 71 ? -22.038 4.864 -6.789 1.00 54.50 71 LYS A C 1
ATOM 568 O O . LYS A 1 71 ? -22.622 4.252 -5.912 1.00 54.50 71 LYS A O 1
ATOM 573 N N . GLU A 1 72 ? -20.935 5.606 -6.596 1.00 63.38 72 GLU A N 1
ATOM 574 C CA . GLU A 1 72 ? -20.708 6.514 -5.433 1.00 63.38 72 GLU A CA 1
ATOM 575 C C . GLU A 1 72 ? -19.229 6.919 -5.209 1.00 63.38 72 GLU A C 1
ATOM 577 O O . GLU A 1 72 ? -18.977 8.108 -5.053 1.00 63.38 72 GLU A O 1
ATOM 582 N N . ALA A 1 73 ? -18.226 6.033 -5.312 1.00 62.12 73 ALA A N 1
ATOM 583 C CA . ALA A 1 73 ? -16.830 6.404 -4.980 1.00 62.12 73 ALA A CA 1
ATOM 584 C C . ALA A 1 73 ? -15.985 6.972 -6.148 1.00 62.12 73 ALA A C 1
ATOM 586 O O . ALA A 1 73 ? -15.214 7.912 -5.972 1.00 62.12 73 ALA A O 1
ATOM 587 N N . SER A 1 74 ? -16.115 6.428 -7.366 1.00 65.44 74 SER A N 1
ATOM 588 C CA . SER A 1 74 ? -15.318 6.861 -8.537 1.00 65.44 74 SER A CA 1
ATOM 589 C C . SER A 1 74 ? -15.792 8.174 -9.170 1.00 65.44 74 SER A C 1
ATOM 591 O O . SER A 1 74 ? -15.112 8.740 -10.028 1.00 65.44 74 SER A O 1
ATOM 593 N N . ASP A 1 75 ? -16.978 8.636 -8.778 1.00 76.69 75 ASP A N 1
ATOM 594 C CA . ASP A 1 75 ? -17.600 9.849 -9.310 1.00 76.69 75 ASP A CA 1
ATOM 595 C C . ASP A 1 75 ? -17.194 11.106 -8.522 1.00 76.69 75 ASP A C 1
ATOM 597 O O . ASP A 1 75 ? -17.516 12.219 -8.942 1.00 76.69 75 ASP A O 1
ATOM 601 N N . LEU A 1 76 ? -16.460 10.943 -7.413 1.00 86.81 76 LEU A N 1
ATOM 602 C CA . LEU A 1 76 ? -15.947 12.050 -6.613 1.00 86.81 76 LEU A CA 1
ATOM 603 C C . LEU A 1 76 ? -14.988 12.912 -7.438 1.00 86.81 76 LEU A C 1
ATOM 605 O O . LEU A 1 76 ? -14.038 12.422 -8.059 1.00 86.81 76 L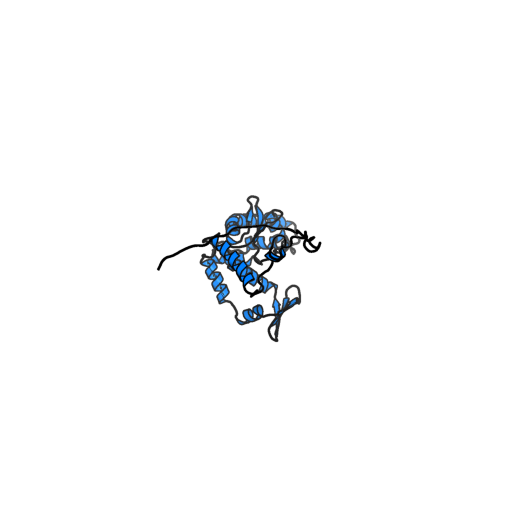EU A O 1
ATOM 609 N N . THR A 1 77 ? -15.222 14.225 -7.429 1.00 90.69 77 THR A N 1
ATOM 610 C CA . THR A 1 77 ? -14.403 15.186 -8.179 1.00 90.69 77 THR A CA 1
ATOM 611 C C . THR A 1 77 ? -12.956 15.187 -7.701 1.00 90.69 77 THR A C 1
ATOM 613 O O . THR A 1 77 ? -12.055 15.301 -8.525 1.00 90.69 77 THR A O 1
ATOM 616 N N . SER A 1 78 ? -12.728 14.977 -6.403 1.00 91.94 78 SER A N 1
ATOM 617 C CA . SER A 1 78 ? -11.405 14.836 -5.785 1.00 91.94 78 SER A CA 1
ATOM 618 C C . SER A 1 78 ? -10.587 13.701 -6.416 1.00 91.94 78 SER A C 1
ATOM 620 O O . SER A 1 78 ? -9.456 13.920 -6.846 1.00 91.94 78 SER A O 1
ATOM 622 N N . ILE A 1 79 ? -11.175 12.511 -6.570 1.00 92.62 79 ILE A N 1
ATOM 623 C CA . ILE A 1 79 ? -10.532 11.355 -7.214 1.00 92.62 79 ILE A CA 1
ATOM 624 C C . ILE A 1 79 ? -10.313 11.595 -8.708 1.00 92.62 79 ILE A C 1
ATOM 626 O O . ILE A 1 79 ? -9.253 11.266 -9.240 1.00 92.62 79 ILE A O 1
ATOM 630 N N . GLN A 1 80 ? -11.279 12.205 -9.399 1.00 91.69 80 GLN A N 1
ATOM 631 C CA . GLN A 1 80 ? -11.119 12.546 -10.815 1.00 91.69 80 GLN A CA 1
ATOM 632 C C . GLN A 1 80 ? -9.989 13.551 -11.045 1.00 91.69 80 GLN A C 1
ATOM 634 O O . GLN A 1 80 ? -9.269 13.444 -12.035 1.00 91.69 80 GLN A O 1
ATOM 639 N N . GLU A 1 81 ? -9.830 14.527 -10.155 1.00 93.69 81 GLU A N 1
ATOM 640 C CA . GLU A 1 81 ? -8.704 15.452 -10.192 1.00 93.69 81 GLU A CA 1
ATOM 641 C C . GLU A 1 81 ? -7.381 14.735 -9.943 1.00 93.69 81 GLU A C 1
ATOM 643 O O . GLU A 1 81 ? -6.466 14.917 -10.735 1.00 93.69 81 GLU A O 1
ATOM 648 N N . LEU A 1 82 ? -7.292 13.859 -8.937 1.00 93.50 82 LEU A N 1
ATOM 649 C CA . LEU A 1 82 ? -6.074 13.081 -8.681 1.00 93.50 82 LEU A CA 1
ATOM 650 C C . LEU A 1 82 ? -5.690 12.189 -9.871 1.00 93.50 82 LEU A C 1
ATOM 652 O O . LEU A 1 82 ? -4.518 12.106 -10.233 1.00 93.50 82 LEU A O 1
ATOM 656 N N . LEU A 1 83 ? -6.668 11.563 -10.534 1.00 93.44 83 LEU A N 1
ATOM 657 C CA . LEU A 1 83 ? -6.433 10.800 -11.764 1.00 93.44 83 LEU A CA 1
ATOM 658 C C . LEU A 1 83 ? -5.907 11.687 -12.900 1.00 93.44 83 LEU A C 1
ATOM 660 O O . LEU A 1 83 ? -4.973 11.292 -13.598 1.00 93.44 83 LEU A O 1
ATOM 664 N N . ARG A 1 84 ? -6.463 12.894 -13.070 1.00 93.94 84 ARG A N 1
ATOM 665 C CA . ARG A 1 84 ? -5.961 13.867 -14.055 1.00 93.94 84 ARG A CA 1
ATOM 666 C C . ARG A 1 84 ? -4.554 14.342 -13.713 1.00 93.94 84 ARG A C 1
ATOM 668 O O . ARG A 1 84 ? -3.744 14.474 -14.624 1.00 93.94 84 ARG A O 1
ATOM 675 N N . ASP A 1 85 ? -4.266 14.577 -12.436 1.00 93.69 85 ASP A N 1
ATOM 676 C CA . ASP A 1 85 ? -2.951 15.005 -11.957 1.00 93.69 85 ASP A CA 1
ATOM 677 C C . ASP A 1 85 ? -1.899 13.919 -12.249 1.00 93.69 85 ASP A C 1
ATOM 679 O O . ASP A 1 85 ? -0.803 14.229 -12.719 1.00 93.69 85 ASP A O 1
ATOM 683 N N . ILE A 1 86 ? -2.244 12.637 -12.071 1.00 92.69 86 ILE A N 1
ATOM 684 C CA . ILE A 1 86 ? -1.392 11.508 -12.478 1.00 92.69 86 ILE A CA 1
ATOM 685 C C . ILE A 1 86 ? -1.165 11.523 -13.992 1.00 92.69 86 ILE A C 1
ATOM 687 O O . ILE A 1 86 ? -0.018 11.500 -14.434 1.00 92.69 86 ILE A O 1
ATOM 691 N N . ASP A 1 87 ? -2.235 11.582 -14.788 1.00 91.62 87 ASP A N 1
ATOM 692 C CA . ASP A 1 87 ? -2.146 11.505 -16.250 1.00 91.62 87 ASP A CA 1
ATOM 693 C C . ASP A 1 87 ? -1.398 12.709 -16.862 1.00 91.62 87 ASP A C 1
ATOM 695 O O . ASP A 1 87 ? -0.705 12.561 -17.871 1.00 91.62 87 ASP A O 1
ATOM 699 N N . PHE A 1 88 ? -1.486 13.892 -16.245 1.00 92.94 88 PHE A N 1
ATOM 700 C CA . PHE A 1 88 ? -0.786 15.103 -16.685 1.00 92.94 88 PHE A CA 1
ATOM 701 C C . PHE A 1 88 ? 0.724 15.052 -16.412 1.00 92.94 88 PHE A C 1
ATOM 703 O O . PHE A 1 88 ? 1.511 15.585 -17.194 1.00 92.94 88 PHE A O 1
ATOM 710 N N . ASN A 1 89 ? 1.140 14.385 -15.334 1.00 91.75 89 ASN A N 1
ATOM 711 C CA . ASN A 1 89 ? 2.543 14.299 -14.925 1.00 91.75 89 ASN A CA 1
ATOM 712 C C . ASN A 1 89 ? 3.306 13.124 -15.568 1.00 91.75 89 ASN A C 1
ATOM 714 O O . ASN A 1 89 ? 4.469 12.878 -15.239 1.00 91.75 89 ASN A O 1
ATOM 718 N N . VAL A 1 90 ? 2.692 12.394 -16.506 1.00 92.25 90 VAL A N 1
ATOM 719 C CA . VAL A 1 90 ? 3.337 11.256 -17.172 1.00 92.25 90 VAL A CA 1
ATOM 720 C C . VAL A 1 90 ? 4.456 11.720 -18.105 1.00 92.25 90 VAL A C 1
ATOM 722 O O . VAL A 1 90 ? 4.231 12.362 -19.132 1.00 92.25 90 VAL A O 1
ATOM 725 N N . HIS A 1 91 ? 5.682 11.288 -17.815 1.00 94.50 91 HIS A N 1
ATOM 726 C CA . HIS A 1 91 ? 6.803 11.460 -18.730 1.00 94.50 91 HIS A CA 1
ATOM 727 C C . HIS A 1 91 ? 6.802 10.359 -19.802 1.00 94.50 91 HIS A C 1
ATOM 729 O O . HIS A 1 91 ? 7.205 9.222 -19.545 1.00 94.50 91 HIS A O 1
ATOM 735 N N . SER A 1 92 ? 6.443 10.712 -21.039 1.00 93.06 92 SER A N 1
ATOM 736 C CA . SER A 1 92 ? 6.315 9.770 -22.167 1.00 93.06 92 SER A CA 1
ATOM 737 C C . SER A 1 92 ? 7.555 8.895 -22.401 1.00 93.06 92 SER A C 1
ATOM 739 O O . SER A 1 92 ? 7.426 7.696 -22.627 1.00 93.06 92 SER A O 1
ATOM 741 N N . GLY A 1 93 ? 8.763 9.457 -22.277 1.00 93.56 93 GLY A N 1
ATOM 742 C CA . GLY A 1 93 ? 10.013 8.695 -22.417 1.00 93.56 93 GLY A CA 1
ATOM 743 C C . GLY A 1 93 ? 10.223 7.614 -21.345 1.00 93.56 93 GLY A C 1
ATOM 744 O O . GLY A 1 93 ? 10.584 6.490 -21.677 1.00 93.56 93 GLY A O 1
ATOM 745 N N . LEU A 1 94 ? 9.964 7.917 -20.066 1.00 92.38 94 LEU A N 1
ATOM 746 C CA . LEU A 1 94 ? 10.067 6.936 -18.980 1.00 92.38 94 LEU A CA 1
ATOM 747 C C . LEU A 1 94 ? 8.960 5.888 -19.083 1.00 92.38 94 LEU A C 1
ATOM 749 O O . LEU A 1 94 ? 9.214 4.706 -18.863 1.00 92.38 94 LEU A O 1
ATOM 753 N N . GLN A 1 95 ? 7.754 6.307 -19.474 1.00 93.44 95 GLN A N 1
ATOM 754 C CA . GLN A 1 95 ? 6.646 5.394 -19.725 1.00 93.44 95 GLN A CA 1
ATOM 755 C C . GLN A 1 95 ? 6.989 4.384 -20.829 1.00 93.44 95 GLN A C 1
ATOM 757 O O . GLN A 1 95 ? 6.718 3.197 -20.665 1.00 93.44 95 GLN A O 1
ATOM 762 N N . ASP A 1 96 ? 7.599 4.832 -21.930 1.00 94.88 96 ASP A N 1
ATOM 763 C CA . ASP A 1 96 ? 8.040 3.956 -23.020 1.00 94.88 96 ASP A CA 1
ATOM 764 C C . ASP A 1 96 ? 9.109 2.958 -22.553 1.00 94.88 96 ASP A C 1
ATOM 766 O O . ASP A 1 96 ? 8.979 1.758 -22.800 1.00 94.88 96 ASP A O 1
ATOM 770 N N . ILE A 1 97 ? 10.101 3.433 -21.787 1.00 95.12 97 ILE A N 1
ATOM 771 C CA . ILE A 1 97 ? 11.146 2.584 -21.201 1.00 95.12 97 ILE A CA 1
ATOM 772 C C . ILE A 1 97 ? 10.526 1.501 -20.314 1.00 95.12 97 ILE A C 1
ATOM 774 O O . ILE A 1 97 ? 10.783 0.327 -20.545 1.00 95.12 97 ILE A O 1
ATOM 778 N N . ILE A 1 98 ? 9.694 1.861 -19.332 1.00 93.50 98 ILE A N 1
ATOM 779 C CA . ILE A 1 98 ? 9.099 0.895 -18.389 1.00 93.50 98 ILE A CA 1
ATOM 780 C C . ILE A 1 98 ? 8.176 -0.089 -19.119 1.00 93.50 98 ILE A C 1
ATOM 782 O O . ILE A 1 98 ? 8.145 -1.275 -18.800 1.00 93.50 98 ILE A O 1
ATOM 786 N N . LYS A 1 99 ? 7.428 0.380 -20.122 1.00 94.06 99 LYS A N 1
ATOM 787 C CA . LYS A 1 99 ? 6.483 -0.457 -20.868 1.00 94.06 99 LYS A CA 1
ATOM 788 C C . LYS A 1 99 ? 7.176 -1.513 -21.728 1.00 94.06 99 LYS A C 1
ATOM 790 O O . LYS A 1 99 ? 6.643 -2.612 -21.871 1.00 94.06 99 LYS A O 1
ATOM 795 N N . ASN A 1 100 ? 8.323 -1.174 -22.312 1.00 95.75 100 ASN A N 1
ATOM 796 C CA . ASN A 1 100 ? 9.022 -2.014 -23.285 1.00 95.75 100 ASN A CA 1
ATOM 797 C C . ASN A 1 100 ? 10.358 -2.569 -22.759 1.00 95.75 100 ASN A C 1
ATOM 799 O O . ASN A 1 100 ? 11.115 -3.175 -23.522 1.00 95.75 100 ASN A O 1
ATOM 803 N N . CYS A 1 101 ? 10.682 -2.372 -21.477 1.00 95.88 101 CYS A N 1
ATOM 804 C CA . CYS A 1 101 ? 11.911 -2.904 -20.904 1.00 95.88 101 CYS A CA 1
ATOM 805 C C . CYS A 1 101 ? 11.877 -4.430 -20.772 1.00 95.88 101 CYS A C 1
ATOM 807 O O . CYS A 1 101 ? 10.840 -5.052 -20.549 1.00 95.88 101 CYS A O 1
ATOM 809 N N . THR A 1 102 ? 13.061 -5.024 -20.838 1.00 96.88 102 THR A N 1
ATOM 810 C CA . THR A 1 102 ? 13.336 -6.393 -20.418 1.00 96.88 102 THR A CA 1
ATOM 811 C C . THR A 1 102 ? 14.018 -6.343 -19.057 1.00 96.88 102 THR A C 1
ATOM 813 O O . THR A 1 102 ? 15.066 -5.712 -18.906 1.00 96.88 102 THR A O 1
ATOM 816 N N . PHE A 1 103 ? 13.424 -6.997 -18.062 1.00 96.31 103 PHE A N 1
ATOM 817 C CA . PHE A 1 103 ? 14.040 -7.143 -16.747 1.00 96.31 103 PHE A CA 1
ATOM 818 C C . PHE A 1 103 ? 15.278 -8.039 -16.846 1.00 96.31 103 PHE A C 1
ATOM 820 O O . PHE A 1 103 ? 15.192 -9.155 -17.360 1.00 96.31 103 PHE A O 1
ATOM 827 N N . VAL A 1 104 ? 16.421 -7.544 -16.368 1.00 96.81 104 VAL A N 1
ATOM 828 C CA . VAL A 1 104 ? 17.698 -8.273 -16.397 1.00 96.81 104 VAL A CA 1
ATOM 829 C C . VAL A 1 104 ? 17.940 -8.978 -15.064 1.00 96.81 104 VAL A C 1
ATOM 831 O O . VAL A 1 104 ? 18.281 -10.158 -15.046 1.00 96.81 104 VAL A O 1
ATOM 834 N N . GLY A 1 105 ? 17.753 -8.266 -13.952 1.00 95.12 105 GLY A N 1
ATOM 835 C CA . GLY A 1 105 ? 17.985 -8.790 -12.608 1.00 95.12 105 GLY A CA 1
ATOM 836 C C . GLY A 1 105 ? 18.025 -7.696 -11.545 1.00 95.12 105 GLY A C 1
ATOM 837 O O . GLY A 1 105 ? 18.047 -6.508 -11.868 1.00 95.12 105 GLY A O 1
ATOM 838 N N . LEU A 1 106 ? 18.046 -8.100 -10.277 1.00 96.06 106 LEU A N 1
ATOM 839 C CA . LEU A 1 106 ? 18.303 -7.199 -9.153 1.00 96.06 106 LEU A CA 1
ATOM 840 C C . LEU A 1 106 ? 19.806 -6.923 -9.044 1.00 96.06 106 LEU A C 1
ATOM 842 O O . LEU A 1 106 ? 20.614 -7.841 -9.190 1.00 96.06 106 LEU A O 1
ATOM 846 N N . ALA A 1 107 ? 20.167 -5.661 -8.818 1.00 94.19 107 ALA A N 1
ATOM 847 C CA . ALA A 1 107 ? 21.529 -5.269 -8.469 1.00 94.19 107 ALA A CA 1
ATOM 848 C C . ALA A 1 107 ? 21.747 -5.377 -6.952 1.00 94.19 107 ALA A C 1
ATOM 850 O O . ALA A 1 107 ? 22.784 -5.875 -6.521 1.00 94.19 107 ALA A O 1
ATOM 851 N N . ASP A 1 108 ? 20.750 -4.956 -6.172 1.00 94.31 108 ASP A N 1
ATOM 852 C CA . ASP A 1 108 ? 20.662 -5.092 -4.717 1.00 94.31 108 ASP A CA 1
ATOM 853 C C . ASP A 1 108 ? 19.178 -5.090 -4.275 1.00 94.31 108 ASP A C 1
ATOM 855 O O . ASP A 1 108 ? 18.284 -5.337 -5.089 1.00 94.31 108 ASP A O 1
ATOM 859 N N . GLU A 1 109 ? 18.911 -4.845 -2.990 1.00 89.75 109 GLU A N 1
ATOM 860 C CA . GLU A 1 109 ? 17.557 -4.790 -2.415 1.00 89.75 109 GLU A CA 1
ATOM 861 C C . GLU A 1 109 ? 16.733 -3.584 -2.909 1.00 89.75 109 GLU A C 1
ATOM 863 O O . GLU A 1 109 ? 15.505 -3.628 -2.902 1.00 89.75 109 GLU A O 1
ATOM 868 N N . THR A 1 110 ? 17.383 -2.510 -3.373 1.00 94.44 110 THR A N 1
ATOM 869 C CA . THR A 1 110 ? 16.727 -1.255 -3.783 1.00 94.44 110 THR A CA 1
ATOM 870 C C . THR A 1 110 ? 16.708 -1.058 -5.300 1.00 94.44 110 THR A C 1
ATOM 872 O O . THR A 1 110 ? 15.804 -0.409 -5.832 1.00 94.44 110 THR A O 1
ATOM 875 N N . PHE A 1 111 ? 17.689 -1.594 -6.023 1.00 96.31 111 PHE A N 1
ATOM 876 C CA . PHE A 1 111 ? 17.930 -1.310 -7.430 1.00 96.31 111 PHE A CA 1
ATOM 877 C C . PHE A 1 111 ? 17.815 -2.551 -8.321 1.00 96.31 111 PHE A C 1
ATOM 879 O O . PHE A 1 111 ? 18.364 -3.617 -8.046 1.00 96.31 111 PHE A O 1
ATOM 886 N N . ALA A 1 112 ? 17.161 -2.375 -9.469 1.00 97.06 112 ALA A N 1
ATOM 887 C CA . ALA A 1 112 ? 17.047 -3.364 -10.536 1.00 97.06 112 ALA A CA 1
ATOM 888 C C . ALA A 1 112 ? 17.694 -2.875 -11.831 1.00 97.06 112 ALA A C 1
ATOM 890 O O . ALA A 1 112 ? 17.702 -1.682 -12.137 1.00 97.06 112 ALA A O 1
ATOM 891 N N . LEU A 1 113 ? 18.174 -3.820 -12.632 1.00 97.69 113 LEU A N 1
ATOM 892 C CA . LEU A 1 113 ? 18.672 -3.581 -13.977 1.00 97.69 113 LEU A CA 1
ATOM 893 C C . LEU A 1 113 ? 17.583 -3.865 -15.011 1.00 97.69 113 LEU A C 1
ATOM 895 O O . LEU A 1 113 ? 17.007 -4.956 -15.064 1.00 97.69 113 LEU A O 1
ATOM 899 N N . LEU A 1 114 ? 17.344 -2.878 -15.869 1.00 97.00 114 LEU A N 1
ATOM 900 C CA . LEU A 1 114 ? 16.394 -2.946 -16.972 1.00 97.00 114 LEU A CA 1
ATOM 901 C C . LEU A 1 114 ? 17.115 -2.692 -18.289 1.00 97.00 114 LEU A C 1
ATOM 903 O O . LEU A 1 114 ? 17.848 -1.715 -18.424 1.00 97.00 114 LEU A O 1
ATOM 907 N N . GLN A 1 115 ? 16.871 -3.526 -19.291 1.00 97.19 115 GLN A N 1
ATOM 908 C CA . GLN A 1 115 ? 17.317 -3.263 -20.652 1.00 97.19 115 GLN A CA 1
ATOM 909 C C . GLN A 1 115 ? 16.159 -2.692 -21.468 1.00 97.19 115 GLN A C 1
ATOM 911 O O . GLN A 1 115 ? 15.092 -3.294 -21.529 1.00 97.19 115 GLN A O 1
ATOM 916 N N . HIS A 1 116 ? 16.375 -1.580 -22.163 1.00 97.12 116 HIS A N 1
ATOM 917 C CA . HIS A 1 116 ? 15.453 -1.095 -23.189 1.00 97.12 116 HIS A CA 1
ATOM 918 C C . HIS A 1 116 ? 16.246 -0.708 -24.438 1.00 97.12 116 HIS A C 1
ATOM 920 O O . HIS A 1 116 ? 17.196 0.075 -24.372 1.00 97.12 116 HIS A O 1
ATOM 926 N N . ASN A 1 117 ? 15.879 -1.285 -25.586 1.00 95.44 117 ASN A N 1
ATOM 927 C CA . ASN A 1 117 ? 16.642 -1.193 -26.832 1.00 95.44 117 ASN A CA 1
ATOM 928 C C . ASN A 1 117 ? 18.115 -1.610 -26.631 1.00 95.44 117 ASN A C 1
ATOM 930 O O . ASN A 1 117 ? 18.407 -2.761 -26.297 1.00 95.44 117 ASN A O 1
ATOM 934 N N . THR A 1 118 ? 19.043 -0.673 -26.830 1.00 95.81 118 THR A N 1
ATOM 935 C CA . THR A 1 118 ? 20.495 -0.850 -26.672 1.00 95.81 118 THR A CA 1
ATOM 936 C C . THR A 1 118 ? 21.030 -0.301 -25.349 1.00 95.81 118 THR A C 1
ATOM 938 O O . THR A 1 118 ? 22.241 -0.311 -25.139 1.00 95.81 118 THR A O 1
ATOM 941 N N . HIS A 1 119 ? 20.164 0.222 -24.478 1.00 96.75 119 HIS A N 1
ATOM 942 C CA . HIS A 1 119 ? 20.556 0.863 -23.227 1.00 96.75 119 HIS A CA 1
ATOM 943 C C . HIS A 1 119 ? 20.226 -0.016 -22.022 1.00 96.75 119 HIS A C 1
ATOM 945 O O . HIS A 1 119 ? 19.187 -0.679 -21.975 1.00 96.75 119 HIS A O 1
ATOM 951 N N . LEU A 1 120 ? 21.128 0.013 -21.043 1.00 97.19 120 LEU A N 1
ATOM 952 C CA . LEU A 1 120 ? 20.950 -0.596 -19.735 1.00 97.19 120 LEU A CA 1
ATOM 953 C C . LEU A 1 120 ? 20.690 0.514 -18.716 1.00 97.19 120 LEU A C 1
ATOM 955 O O . LEU A 1 120 ? 21.446 1.483 -18.644 1.00 97.19 120 LEU A O 1
ATOM 959 N N . TYR A 1 121 ? 19.625 0.360 -17.942 1.00 96.75 121 TYR A N 1
ATOM 960 C CA . TYR A 1 121 ? 19.171 1.300 -16.931 1.00 96.75 121 TYR A CA 1
ATOM 961 C C . TYR A 1 121 ? 19.260 0.665 -15.550 1.00 96.75 121 TYR A C 1
ATOM 963 O O . TYR A 1 121 ? 19.012 -0.530 -15.387 1.00 96.75 121 TYR A O 1
ATOM 971 N N . VAL A 1 122 ? 19.559 1.498 -14.559 1.00 96.62 122 VAL A N 1
ATOM 972 C CA . VAL A 1 122 ? 19.391 1.179 -13.143 1.00 96.62 122 VAL A CA 1
ATOM 973 C C . VAL A 1 122 ? 18.097 1.845 -12.688 1.00 96.62 122 VAL A C 1
ATOM 975 O O . VAL A 1 122 ? 17.930 3.053 -12.856 1.00 96.62 122 VAL A O 1
ATOM 978 N N . MET A 1 123 ? 17.173 1.065 -12.143 1.00 95.94 123 MET A N 1
ATOM 979 C CA . MET A 1 123 ? 15.883 1.525 -11.639 1.00 95.94 123 MET A CA 1
ATOM 980 C C . MET A 1 123 ? 15.839 1.355 -10.127 1.00 95.94 123 MET A C 1
ATOM 982 O O . MET A 1 123 ? 16.097 0.263 -9.634 1.00 95.94 123 MET A O 1
ATOM 986 N N . ASN A 1 124 ? 15.461 2.407 -9.402 1.00 95.50 124 ASN A N 1
ATOM 987 C CA . ASN A 1 124 ? 15.112 2.287 -7.990 1.00 95.50 124 ASN A CA 1
ATOM 988 C C . ASN A 1 124 ? 13.734 1.614 -7.883 1.00 95.50 124 ASN A C 1
ATOM 990 O O . ASN A 1 124 ? 12.712 2.234 -8.183 1.00 95.50 124 ASN A O 1
ATOM 994 N N . VAL A 1 125 ? 13.725 0.336 -7.509 1.00 93.19 125 VAL A N 1
ATOM 995 C CA . VAL A 1 125 ? 12.518 -0.490 -7.415 1.00 93.19 125 VAL A CA 1
ATOM 996 C C . VAL A 1 125 ? 11.599 0.039 -6.327 1.00 93.19 125 VAL A C 1
ATOM 998 O O . VAL A 1 125 ? 10.404 0.108 -6.571 1.00 93.19 125 VAL A O 1
ATOM 1001 N N . VAL A 1 126 ? 12.149 0.482 -5.193 1.00 91.50 126 VAL A N 1
ATOM 1002 C CA . VAL A 1 126 ? 11.381 1.011 -4.055 1.00 91.50 126 VAL A CA 1
ATOM 1003 C C . VAL A 1 126 ? 10.585 2.255 -4.454 1.00 91.50 126 VAL A C 1
ATOM 1005 O O . VAL A 1 126 ? 9.402 2.368 -4.161 1.00 91.50 126 VAL A O 1
ATOM 1008 N N . ASN A 1 127 ? 11.195 3.200 -5.168 1.00 92.19 127 ASN A N 1
ATOM 1009 C CA . ASN A 1 127 ? 10.489 4.416 -5.582 1.00 92.19 127 ASN A CA 1
ATOM 1010 C C . ASN A 1 127 ? 9.443 4.129 -6.665 1.00 92.19 127 ASN A C 1
ATOM 1012 O O . ASN A 1 127 ? 8.353 4.698 -6.643 1.00 92.19 127 ASN A O 1
ATOM 1016 N N . VAL A 1 128 ? 9.761 3.239 -7.609 1.00 92.50 128 VAL A N 1
ATOM 1017 C CA . VAL A 1 128 ? 8.830 2.874 -8.684 1.00 92.50 128 VAL A CA 1
ATOM 1018 C C . VAL A 1 128 ? 7.668 2.033 -8.155 1.00 92.50 128 VAL A C 1
ATOM 1020 O O . VAL A 1 128 ? 6.541 2.228 -8.604 1.00 92.50 128 VAL A O 1
ATOM 1023 N N . SER A 1 129 ? 7.901 1.137 -7.192 1.00 91.00 129 SER A N 1
ATOM 1024 C CA . SER A 1 129 ? 6.837 0.368 -6.544 1.00 91.00 129 SER A CA 1
ATOM 1025 C C . SER A 1 129 ? 5.918 1.276 -5.734 1.00 91.00 129 SER A C 1
ATOM 1027 O O . SER A 1 129 ? 4.707 1.141 -5.872 1.00 91.00 129 SER A O 1
ATOM 1029 N N . LYS A 1 130 ? 6.457 2.248 -4.985 1.00 90.56 130 LYS A N 1
ATOM 1030 C CA . LYS A 1 130 ? 5.658 3.247 -4.253 1.00 90.56 130 LYS A CA 1
ATOM 1031 C C . LYS A 1 130 ? 4.737 4.038 -5.185 1.00 90.56 130 LYS A C 1
ATOM 1033 O O . LYS A 1 130 ? 3.540 4.133 -4.926 1.00 90.56 130 LYS A O 1
ATOM 1038 N N . GLU A 1 131 ? 5.266 4.543 -6.301 1.00 92.06 131 GLU A N 1
ATOM 1039 C CA . GLU A 1 131 ? 4.461 5.259 -7.302 1.00 92.06 131 GLU A CA 1
ATOM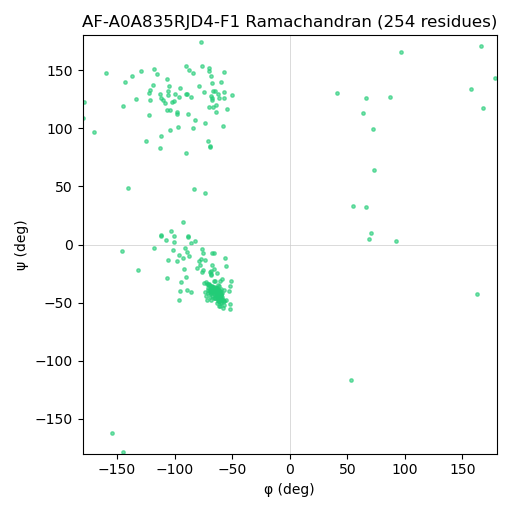 1040 C C . GLU A 1 131 ? 3.419 4.339 -7.960 1.00 92.06 131 GLU A C 1
ATOM 1042 O O . GLU A 1 131 ? 2.264 4.723 -8.146 1.00 92.06 131 GLU A O 1
ATOM 1047 N N . LEU A 1 132 ? 3.790 3.091 -8.268 1.00 91.69 132 LEU A N 1
ATOM 1048 C CA . LEU A 1 132 ? 2.856 2.100 -8.797 1.00 91.69 132 LEU A CA 1
ATOM 1049 C C . LEU A 1 132 ? 1.714 1.831 -7.810 1.00 91.69 132 LEU A C 1
ATOM 1051 O O . LEU A 1 132 ? 0.558 1.845 -8.229 1.00 91.69 132 LEU A O 1
ATOM 1055 N N . MET A 1 133 ? 2.011 1.597 -6.529 1.00 91.38 133 MET A N 1
ATOM 1056 C CA . MET A 1 133 ? 0.997 1.357 -5.500 1.00 91.38 133 MET A CA 1
ATOM 1057 C C . MET A 1 133 ? 0.058 2.554 -5.382 1.00 91.38 133 MET A C 1
ATOM 1059 O O . MET A 1 133 ? -1.149 2.377 -5.524 1.00 91.38 133 MET A O 1
ATOM 1063 N N . TYR A 1 134 ? 0.596 3.770 -5.255 1.00 93.00 134 TYR A N 1
ATOM 1064 C CA . TYR A 1 134 ? -0.189 5.007 -5.212 1.00 93.00 134 TYR A CA 1
ATOM 1065 C C . TYR A 1 134 ? -1.169 5.116 -6.394 1.00 93.00 134 TYR A C 1
ATOM 1067 O O . TYR A 1 134 ? -2.379 5.285 -6.205 1.00 93.00 134 TYR A O 1
ATOM 1075 N N . GLN A 1 135 ? -0.678 4.926 -7.624 1.00 92.81 135 GLN A N 1
ATOM 1076 C CA . GLN A 1 135 ? -1.520 4.968 -8.822 1.00 92.81 135 GLN A CA 1
ATOM 1077 C C . GLN A 1 135 ? -2.579 3.859 -8.837 1.00 92.81 135 GLN A C 1
ATOM 1079 O O . GLN A 1 135 ? -3.698 4.084 -9.304 1.00 92.81 135 GLN A O 1
ATOM 1084 N N . GLN A 1 136 ? -2.254 2.656 -8.353 1.00 91.56 136 GLN A N 1
ATOM 1085 C CA . GLN A 1 136 ? -3.214 1.554 -8.276 1.00 91.56 136 GLN A CA 1
ATOM 1086 C C . GLN A 1 136 ? -4.297 1.811 -7.233 1.00 91.56 136 GLN A C 1
ATOM 1088 O O . GLN A 1 136 ? -5.461 1.533 -7.519 1.00 91.56 136 GLN A O 1
ATOM 1093 N N . VAL A 1 137 ? -3.948 2.370 -6.072 1.00 92.06 137 VAL A N 1
ATOM 1094 C CA . VAL A 1 137 ? -4.917 2.714 -5.026 1.00 92.06 137 VAL A CA 1
ATOM 1095 C C . VAL A 1 137 ? -5.910 3.748 -5.557 1.00 92.06 137 VAL A C 1
ATOM 1097 O O . VAL A 1 137 ? -7.113 3.508 -5.509 1.00 92.06 137 VAL A O 1
ATOM 1100 N N . ILE A 1 138 ? -5.444 4.825 -6.194 1.00 91.81 138 ILE A N 1
ATOM 1101 C CA . ILE A 1 138 ? -6.347 5.843 -6.762 1.00 91.81 138 ILE A CA 1
ATOM 1102 C C . ILE A 1 138 ? -7.234 5.257 -7.868 1.00 91.81 138 ILE A C 1
ATOM 1104 O O . ILE A 1 138 ? -8.436 5.512 -7.914 1.00 91.81 138 ILE A O 1
ATOM 1108 N N . ARG A 1 139 ? -6.678 4.425 -8.756 1.00 90.00 139 ARG A N 1
ATOM 1109 C CA . ARG A 1 139 ? 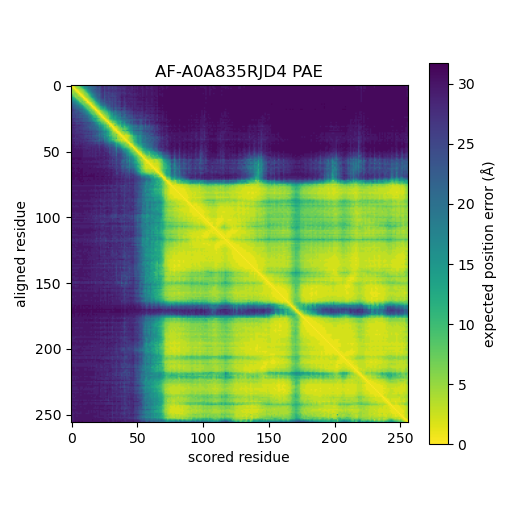-7.451 3.795 -9.844 1.00 90.00 139 ARG A CA 1
ATOM 1110 C C . ARG A 1 139 ? -8.466 2.763 -9.347 1.00 90.00 139 ARG A C 1
ATOM 1112 O O . ARG A 1 139 ? -9.444 2.503 -10.048 1.00 90.00 139 ARG A O 1
ATOM 1119 N N . ARG A 1 140 ? -8.226 2.148 -8.187 1.00 89.25 140 ARG A N 1
ATOM 1120 C CA . ARG A 1 140 ? -9.101 1.144 -7.557 1.00 89.25 140 ARG A CA 1
ATOM 1121 C C . ARG A 1 140 ? -9.911 1.707 -6.388 1.00 89.25 140 ARG A C 1
ATOM 1123 O O . ARG A 1 140 ? -10.542 0.924 -5.685 1.00 89.25 140 ARG A O 1
ATOM 1130 N N . PHE A 1 141 ? -9.934 3.026 -6.208 1.00 90.19 141 PHE A N 1
ATOM 1131 C CA . PHE A 1 141 ? -10.621 3.693 -5.107 1.00 90.19 141 PHE A CA 1
ATOM 1132 C C . PHE A 1 141 ? -12.077 3.208 -4.949 1.00 90.19 141 PHE A C 1
ATOM 1134 O O . PHE A 1 141 ? -12.828 3.121 -5.927 1.00 90.19 141 PHE A O 1
ATOM 1141 N N . GLY A 1 142 ? -12.449 2.816 -3.725 1.00 87.81 142 GLY A N 1
ATOM 1142 C CA . GLY A 1 142 ? -13.748 2.219 -3.385 1.00 87.81 142 GLY A CA 1
ATOM 1143 C C . GLY A 1 142 ? -14.000 0.810 -3.940 1.00 87.81 142 GLY A C 1
ATOM 1144 O O . GLY A 1 142 ? -15.105 0.290 -3.823 1.00 87.81 142 GLY A O 1
ATOM 1145 N N . ASN A 1 143 ? -13.017 0.183 -4.593 1.00 87.38 143 ASN A N 1
ATOM 1146 C CA . ASN A 1 143 ? -13.175 -1.087 -5.307 1.00 87.38 143 ASN A CA 1
ATOM 1147 C C . ASN A 1 143 ? -11.961 -2.018 -5.130 1.00 87.38 143 ASN A C 1
ATOM 1149 O O . ASN A 1 143 ? -11.449 -2.601 -6.096 1.00 87.38 143 ASN A O 1
ATOM 1153 N N . PHE A 1 144 ? -11.518 -2.201 -3.887 1.00 86.75 144 PHE A N 1
ATOM 1154 C CA . PHE A 1 144 ? -10.428 -3.114 -3.559 1.00 86.75 144 PHE A CA 1
ATOM 1155 C C . PHE A 1 144 ? -10.914 -4.557 -3.398 1.00 86.75 144 PHE A C 1
ATOM 1157 O O . PHE A 1 144 ? -12.028 -4.845 -2.964 1.00 86.75 144 PHE A O 1
ATOM 1164 N N . ASN A 1 145 ? -10.044 -5.501 -3.757 1.00 87.50 145 ASN A N 1
ATOM 1165 C CA . ASN A 1 145 ? -10.114 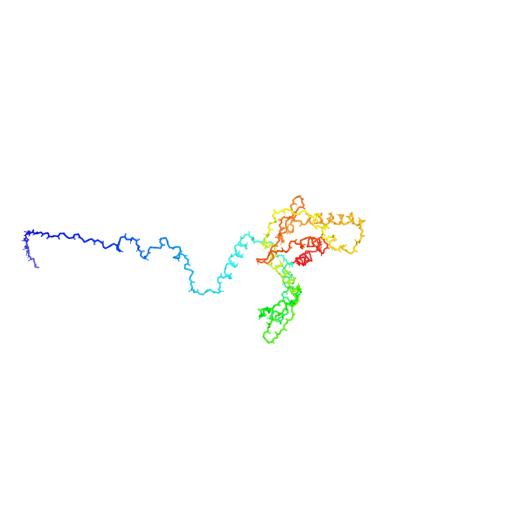-6.817 -3.133 1.00 87.50 145 ASN A CA 1
ATOM 1166 C C . ASN A 1 145 ? -9.518 -6.677 -1.737 1.00 87.50 145 ASN A C 1
ATOM 1168 O O . ASN A 1 145 ? -8.650 -5.835 -1.543 1.00 87.50 145 ASN A O 1
ATOM 1172 N N . ALA A 1 146 ? -9.911 -7.524 -0.799 1.00 89.25 146 ALA A N 1
ATOM 1173 C CA . ALA A 1 146 ? -9.365 -7.454 0.542 1.00 89.25 146 ALA A CA 1
ATOM 1174 C C . ALA A 1 146 ? -9.049 -8.843 1.086 1.00 89.25 146 ALA A C 1
ATOM 1176 O O . ALA A 1 146 ? -9.750 -9.814 0.782 1.00 89.25 146 ALA A O 1
ATOM 1177 N N . ILE A 1 147 ? -7.977 -8.924 1.866 1.00 91.31 147 ILE A N 1
ATOM 1178 C CA . ILE A 1 147 ? -7.597 -10.113 2.622 1.00 91.31 147 ILE A CA 1
ATOM 1179 C C . ILE A 1 147 ? -8.138 -9.994 4.038 1.00 91.31 147 ILE A C 1
ATOM 1181 O O . ILE A 1 147 ? -8.042 -8.946 4.670 1.00 91.31 147 ILE A O 1
ATOM 1185 N N . GLN A 1 148 ? -8.719 -11.084 4.520 1.00 93.25 148 GLN A N 1
ATOM 1186 C CA . GLN A 1 148 ? -9.140 -11.217 5.905 1.00 93.25 148 GLN A CA 1
ATOM 1187 C C . GLN A 1 148 ? -7.967 -11.781 6.705 1.00 93.25 148 GLN A C 1
ATOM 1189 O O . GLN A 1 148 ? -7.399 -12.805 6.317 1.00 93.25 148 GLN A O 1
ATOM 1194 N N . LEU A 1 149 ? -7.628 -11.134 7.816 1.00 92.25 149 LEU A N 1
ATOM 1195 C CA . LEU A 1 149 ? -6.637 -11.649 8.752 1.00 92.25 149 LEU A CA 1
ATOM 1196 C C . LEU A 1 149 ? -7.173 -12.915 9.422 1.00 92.25 149 LEU A C 1
ATOM 1198 O O . LEU A 1 149 ? -8.355 -12.991 9.769 1.00 92.25 149 LEU A O 1
ATOM 1202 N N . SER A 1 150 ? -6.309 -13.918 9.582 1.00 92.00 150 SER A N 1
ATOM 1203 C CA . SER A 1 150 ? -6.663 -15.158 10.281 1.00 92.00 150 SER A CA 1
ATOM 1204 C C . SER A 1 150 ? -6.973 -14.903 11.751 1.00 92.00 150 SER A C 1
ATOM 1206 O O . SER A 1 150 ? -7.901 -15.498 12.294 1.00 92.00 150 SER A O 1
ATOM 1208 N N . GLU A 1 151 ? -6.212 -13.999 12.363 1.00 91.94 151 GLU A N 1
ATOM 1209 C CA . GLU A 1 151 ? -6.389 -13.539 13.732 1.00 91.94 151 GLU A CA 1
ATOM 1210 C C . GLU A 1 151 ? -6.587 -12.016 13.710 1.00 91.94 151 GLU A C 1
ATOM 1212 O O . GLU A 1 151 ? -5.821 -11.322 13.036 1.00 91.94 151 GLU A O 1
ATOM 1217 N N . PRO A 1 152 ? -7.626 -11.483 14.379 1.00 94.00 152 PRO A 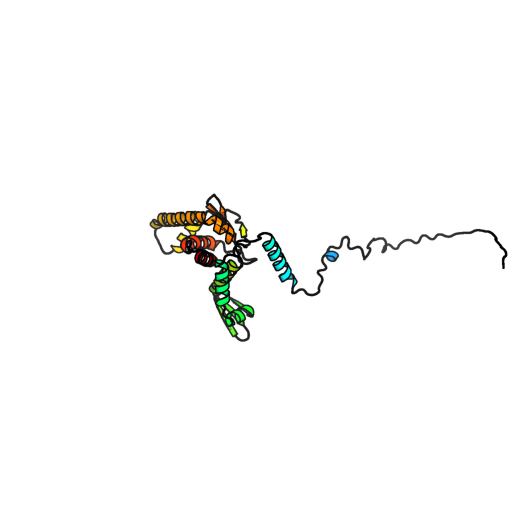N 1
ATOM 1218 C CA . PRO A 1 152 ? -7.780 -10.044 14.564 1.00 94.00 152 PRO A CA 1
ATOM 1219 C C . PRO A 1 152 ? -6.554 -9.461 15.271 1.00 94.00 152 PRO A C 1
ATOM 1221 O O . PRO A 1 152 ? -6.135 -9.990 16.299 1.00 94.00 152 PRO A O 1
ATOM 1224 N N . ALA A 1 153 ? -5.999 -8.376 14.736 1.00 94.94 153 ALA A N 1
ATOM 1225 C CA . ALA A 1 153 ? -4.789 -7.753 15.258 1.00 94.94 153 ALA A CA 1
ATOM 1226 C C . ALA A 1 153 ? -5.140 -6.469 16.036 1.00 94.94 153 ALA A C 1
ATOM 1228 O O . ALA A 1 153 ? -5.665 -5.532 15.425 1.00 94.94 153 ALA A O 1
ATOM 1229 N N . PRO A 1 154 ? -4.890 -6.394 17.357 1.00 96.69 154 PRO A N 1
ATOM 1230 C CA . PRO A 1 154 ? -5.232 -5.220 18.161 1.00 96.69 154 PRO A CA 1
ATOM 1231 C C . PRO A 1 154 ? -4.495 -3.963 17.688 1.00 96.69 154 PRO A C 1
ATOM 1233 O O . PRO A 1 154 ? -3.266 -3.943 17.625 1.00 96.69 154 PRO A O 1
ATOM 1236 N N . LEU A 1 155 ? -5.232 -2.886 17.393 1.00 95.50 155 LEU A N 1
ATOM 1237 C CA . LEU A 1 155 ? -4.648 -1.647 16.858 1.00 95.50 155 LEU A CA 1
ATOM 1238 C C . LEU A 1 155 ? -3.611 -1.031 17.795 1.00 95.50 155 LEU A C 1
ATOM 1240 O O . LEU A 1 155 ? -2.556 -0.595 17.343 1.00 95.50 155 LEU A O 1
ATOM 1244 N N . LEU A 1 156 ? -3.908 -1.014 19.095 1.00 95.06 156 LEU A N 1
ATOM 1245 C CA . LEU A 1 156 ? -3.019 -0.432 20.094 1.00 95.06 156 LEU A CA 1
ATOM 1246 C C . LEU A 1 156 ? -1.654 -1.131 20.101 1.00 95.06 156 LEU A C 1
ATOM 1248 O O . LEU A 1 156 ? -0.626 -0.466 20.169 1.00 95.06 156 LEU A O 1
ATOM 1252 N N . GLU A 1 157 ? -1.640 -2.461 20.009 1.00 94.69 157 GLU A N 1
ATOM 1253 C CA . GLU A 1 157 ? -0.401 -3.243 20.001 1.00 94.69 157 GLU A CA 1
ATOM 1254 C C . GLU A 1 157 ? 0.404 -2.981 18.728 1.00 94.69 157 GLU A C 1
ATOM 1256 O O . GLU A 1 157 ? 1.602 -2.725 18.818 1.00 94.69 157 GLU A O 1
ATOM 1261 N N . LEU A 1 158 ? -0.256 -2.954 17.563 1.00 94.81 158 LEU A N 1
ATOM 1262 C CA . LEU A 1 158 ? 0.391 -2.625 16.289 1.00 94.81 158 LEU A CA 1
ATOM 1263 C C . LEU A 1 158 ? 1.025 -1.229 16.321 1.00 94.81 158 LEU A C 1
ATOM 1265 O O . LEU A 1 158 ? 2.175 -1.065 15.934 1.00 94.81 158 LEU A O 1
ATOM 1269 N N . LEU A 1 159 ? 0.315 -0.225 16.835 1.00 94.88 159 LEU A N 1
ATOM 1270 C CA . LEU A 1 159 ? 0.836 1.140 16.919 1.00 94.88 159 LEU A CA 1
ATOM 1271 C C . LEU A 1 159 ? 2.004 1.263 17.907 1.00 94.88 159 LEU A C 1
ATOM 1273 O O . LEU A 1 159 ? 2.955 1.991 17.638 1.00 94.88 159 LEU A O 1
ATOM 1277 N N . VAL A 1 160 ? 1.969 0.538 19.031 1.00 93.25 160 VAL A N 1
ATOM 1278 C CA . VAL A 1 160 ? 3.099 0.494 19.974 1.00 93.25 160 VAL A CA 1
ATOM 1279 C C . VAL A 1 160 ? 4.319 -0.187 19.349 1.00 93.25 160 VAL A C 1
ATOM 1281 O O . VAL A 1 160 ? 5.433 0.270 19.585 1.00 93.25 160 VAL A O 1
ATOM 1284 N N . ILE A 1 161 ? 4.132 -1.248 18.555 1.00 92.19 161 ILE A N 1
ATOM 1285 C CA . ILE A 1 161 ? 5.229 -1.897 17.815 1.00 92.19 161 ILE A CA 1
ATOM 1286 C C . ILE A 1 161 ? 5.881 -0.895 16.857 1.00 92.19 161 ILE A C 1
ATOM 1288 O O . ILE A 1 161 ? 7.094 -0.721 16.912 1.00 92.19 161 ILE A O 1
ATOM 1292 N N . ALA A 1 162 ? 5.077 -0.184 16.060 1.00 91.81 162 ALA A N 1
ATOM 1293 C CA . ALA A 1 162 ? 5.571 0.798 15.096 1.00 91.81 162 ALA A CA 1
ATOM 1294 C C . ALA A 1 162 ? 6.386 1.921 15.758 1.00 91.81 162 ALA A C 1
ATOM 1296 O O . ALA A 1 162 ? 7.490 2.231 15.322 1.00 91.81 162 ALA A O 1
ATOM 1297 N N . LEU A 1 163 ? 5.874 2.487 16.855 1.00 90.19 163 LEU A N 1
ATOM 1298 C CA . LEU A 1 163 ? 6.576 3.530 17.608 1.00 90.19 163 LEU A CA 1
ATOM 1299 C C . LEU A 1 163 ? 7.904 3.021 18.187 1.00 90.19 163 LEU A C 1
ATOM 1301 O O . LEU A 1 163 ? 8.914 3.710 18.130 1.00 90.19 163 LEU A O 1
ATOM 1305 N N . LYS A 1 164 ? 7.937 1.783 18.695 1.00 88.31 164 LYS A N 1
ATOM 1306 C CA . LYS A 1 164 ? 9.172 1.177 19.218 1.00 88.31 164 LYS A CA 1
ATOM 1307 C C . LYS A 1 164 ? 10.228 0.937 18.138 1.00 88.31 164 LYS A C 1
ATOM 1309 O O . LYS A 1 164 ? 11.415 0.985 18.451 1.00 88.31 164 LYS A O 1
ATOM 1314 N N . GLU A 1 165 ? 9.814 0.663 16.904 1.00 85.06 165 GLU A N 1
ATOM 1315 C CA . GLU A 1 165 ? 10.724 0.526 15.761 1.00 85.06 165 GLU A CA 1
ATOM 1316 C C . GLU A 1 165 ? 11.270 1.876 15.274 1.00 85.06 165 GLU A C 1
ATOM 1318 O O . GLU A 1 165 ? 12.427 1.952 14.864 1.00 85.06 165 GLU A O 1
ATOM 1323 N N . GLU A 1 166 ? 10.488 2.954 15.368 1.00 77.44 166 GLU A N 1
ATOM 1324 C CA . GLU A 1 166 ? 10.957 4.310 15.048 1.00 77.44 166 GLU A CA 1
ATOM 1325 C C . GLU A 1 166 ? 11.947 4.835 16.110 1.00 77.44 166 GLU A C 1
ATOM 1327 O O . GLU A 1 166 ? 12.932 5.502 15.789 1.00 77.44 166 GLU A O 1
ATOM 1332 N N . ASP A 1 167 ? 11.745 4.452 17.374 1.00 73.38 167 ASP A N 1
ATOM 1333 C CA . ASP A 1 167 ? 12.533 4.886 18.533 1.00 73.38 167 ASP A CA 1
ATOM 1334 C C . ASP A 1 167 ? 13.714 3.975 18.909 1.00 73.38 167 ASP A C 1
ATOM 1336 O O . ASP A 1 167 ? 14.228 4.071 20.030 1.00 73.38 167 ASP A O 1
ATOM 1340 N N . LEU A 1 168 ? 14.201 3.124 17.995 1.00 61.66 168 LEU A N 1
ATOM 1341 C CA . LEU A 1 168 ? 15.333 2.209 18.244 1.00 61.66 168 LEU A CA 1
ATOM 1342 C C . LEU A 1 168 ? 16.620 2.913 18.732 1.00 61.66 168 LEU A C 1
ATOM 1344 O O . LEU A 1 168 ? 17.480 2.269 19.336 1.00 61.66 168 LEU A O 1
ATOM 1348 N N . ASP A 1 169 ? 16.736 4.229 18.528 1.00 57.84 169 ASP A N 1
ATOM 1349 C CA . ASP A 1 169 ? 17.847 5.062 19.002 1.00 57.84 169 ASP A CA 1
ATOM 1350 C C . ASP A 1 169 ? 17.658 5.616 20.436 1.00 57.84 169 ASP A C 1
ATOM 1352 O O . ASP A 1 169 ? 18.601 6.162 21.021 1.00 57.84 169 ASP A O 1
ATOM 1356 N N . SER A 1 170 ? 16.469 5.485 21.041 1.00 58.16 170 SER A N 1
ATOM 1357 C CA . SER A 1 170 ? 16.157 6.022 22.373 1.00 58.16 170 SER A CA 1
ATOM 1358 C C . SER A 1 170 ? 16.311 4.954 23.472 1.00 58.16 170 SER A C 1
ATOM 1360 O O . SER A 1 170 ? 15.486 4.075 23.695 1.00 58.16 170 SER A O 1
ATOM 1362 N N . THR A 1 171 ? 17.428 5.001 24.200 1.00 50.34 171 THR A N 1
ATOM 1363 C CA . THR A 1 171 ? 17.800 4.005 25.223 1.00 50.34 171 THR A CA 1
ATOM 1364 C C . THR A 1 171 ? 17.147 4.250 26.596 1.00 50.34 171 THR A C 1
ATOM 1366 O O . THR A 1 171 ? 17.857 4.267 27.605 1.00 50.34 171 THR A O 1
ATOM 1369 N N . GLY A 1 172 ? 15.835 4.500 26.681 1.00 54.75 172 GLY A N 1
ATOM 1370 C CA . GLY A 1 172 ? 15.197 4.852 27.959 1.00 54.75 172 GLY A CA 1
ATOM 1371 C C . GLY A 1 172 ? 13.774 4.329 28.156 1.00 54.75 172 GLY A C 1
ATOM 1372 O O . GLY A 1 172 ? 12.857 4.768 27.472 1.00 54.75 172 GLY A O 1
ATOM 1373 N N . ASP A 1 173 ? 13.581 3.505 29.195 1.00 58.22 173 ASP A N 1
ATOM 1374 C CA . ASP A 1 173 ? 12.277 3.015 29.696 1.00 58.22 173 ASP A CA 1
ATOM 1375 C C . ASP A 1 173 ? 11.285 4.143 30.079 1.00 58.22 173 ASP A C 1
ATOM 1377 O O . ASP A 1 173 ? 10.103 3.893 30.306 1.00 58.22 173 ASP A O 1
ATOM 1381 N N . GLU A 1 174 ? 11.735 5.402 30.161 1.00 58.94 174 GLU A N 1
ATOM 1382 C CA . GLU A 1 174 ? 10.895 6.557 30.512 1.00 58.94 174 GLU A CA 1
ATOM 1383 C C . GLU A 1 174 ? 9.931 6.983 29.385 1.00 58.94 174 GLU A C 1
ATOM 1385 O O . GLU A 1 174 ? 8.998 7.745 29.643 1.00 58.94 174 GLU A O 1
ATOM 1390 N N . ASN A 1 175 ? 10.113 6.485 28.155 1.00 68.50 175 ASN A N 1
ATOM 1391 C CA . ASN A 1 175 ? 9.320 6.891 26.987 1.00 68.50 175 ASN A CA 1
ATOM 1392 C C . ASN A 1 175 ? 8.081 6.002 26.732 1.00 68.50 175 ASN A C 1
ATOM 1394 O O . ASN A 1 175 ? 7.199 6.378 25.962 1.00 68.50 175 ASN A O 1
ATOM 1398 N N . ASP A 1 176 ? 7.961 4.851 27.405 1.00 78.06 176 ASP A N 1
ATOM 1399 C CA . ASP A 1 176 ? 6.917 3.852 27.115 1.00 78.06 176 ASP A CA 1
ATOM 1400 C C . ASP A 1 176 ? 5.489 4.366 27.399 1.00 78.06 176 ASP A C 1
ATOM 1402 O O . ASP A 1 176 ? 4.564 4.087 26.634 1.00 78.06 176 ASP A O 1
ATOM 1406 N N . ASP A 1 177 ? 5.292 5.161 28.458 1.00 84.00 177 ASP A N 1
ATOM 1407 C CA . ASP A 1 177 ? 3.976 5.749 28.775 1.00 84.00 177 ASP A CA 1
ATOM 1408 C C . ASP A 1 177 ? 3.577 6.832 27.756 1.00 84.00 177 ASP A C 1
ATOM 1410 O O . ASP A 1 177 ? 2.410 6.957 27.377 1.00 84.00 177 ASP A O 1
ATOM 1414 N N . PHE A 1 178 ? 4.560 7.581 27.246 1.00 86.00 178 PHE A N 1
ATOM 1415 C CA . PHE A 1 178 ? 4.345 8.571 26.194 1.00 86.00 178 PHE A CA 1
ATOM 1416 C C . PHE A 1 178 ? 4.000 7.904 24.857 1.00 86.00 178 PHE A C 1
ATOM 1418 O O . PHE A 1 178 ? 3.008 8.286 24.233 1.00 86.00 178 PHE A O 1
ATOM 1425 N N . MET A 1 179 ? 4.730 6.852 24.468 1.00 87.31 179 MET A N 1
ATOM 1426 C CA . MET A 1 179 ? 4.430 6.062 23.266 1.00 87.31 179 MET A CA 1
ATOM 1427 C C . MET A 1 179 ? 3.056 5.424 23.334 1.00 87.31 179 MET A C 1
ATOM 1429 O O . MET A 1 179 ? 2.276 5.506 22.386 1.00 87.31 179 MET A O 1
ATOM 1433 N N . LYS A 1 180 ? 2.710 4.848 24.486 1.00 89.88 180 LYS A N 1
ATOM 1434 C CA . LYS A 1 180 ? 1.383 4.284 24.695 1.00 89.88 180 LYS A CA 1
ATOM 1435 C C . LYS A 1 180 ? 0.294 5.340 24.521 1.00 89.88 180 LYS A C 1
ATOM 1437 O O . LYS A 1 180 ? -0.709 5.073 23.868 1.00 89.88 180 LYS A O 1
ATOM 1442 N N . LYS A 1 181 ? 0.504 6.552 25.033 1.00 91.00 181 LYS A N 1
ATOM 1443 C CA . LYS A 1 181 ? -0.443 7.656 24.862 1.00 91.00 181 LYS A CA 1
ATOM 1444 C C . LYS A 1 181 ? -0.587 8.089 23.400 1.00 91.00 181 LYS A C 1
ATOM 1446 O O . LYS A 1 181 ? -1.703 8.365 22.966 1.00 91.00 181 LYS A O 1
ATOM 1451 N N . ILE A 1 182 ? 0.506 8.124 22.633 1.00 91.12 182 ILE A N 1
ATOM 1452 C CA . ILE A 1 182 ? 0.454 8.378 21.183 1.00 91.12 182 ILE A CA 1
ATOM 1453 C C . ILE A 1 182 ? -0.336 7.268 20.480 1.00 91.12 182 ILE A C 1
ATOM 1455 O O . ILE A 1 182 ? -1.238 7.558 19.695 1.00 91.12 182 ILE A O 1
ATOM 1459 N N . ALA A 1 183 ? -0.055 6.004 20.799 1.00 93.81 183 ALA A N 1
ATOM 1460 C CA . ALA A 1 183 ? -0.760 4.860 20.235 1.00 93.81 183 ALA A CA 1
ATOM 1461 C C . ALA A 1 183 ? -2.263 4.881 20.569 1.00 93.81 183 ALA A C 1
ATOM 1463 O O . ALA A 1 183 ? -3.089 4.619 19.695 1.00 93.81 183 ALA A O 1
ATOM 1464 N N . GLU A 1 184 ? -2.646 5.251 21.793 1.00 94.19 184 GLU A N 1
ATOM 1465 C CA . GLU A 1 184 ? -4.047 5.439 22.194 1.00 94.19 184 GLU A CA 1
ATOM 1466 C C . GLU A 1 184 ? -4.716 6.559 21.382 1.00 94.19 184 GLU A C 1
ATOM 1468 O O . GLU A 1 184 ? -5.805 6.362 20.838 1.00 94.19 184 GLU A O 1
ATOM 1473 N N . MET A 1 185 ? -4.044 7.706 21.220 1.00 93.56 185 MET A N 1
ATOM 1474 C CA . MET A 1 185 ? -4.547 8.816 20.401 1.00 93.56 185 MET A CA 1
ATOM 1475 C C . MET A 1 185 ? -4.750 8.406 18.935 1.00 93.56 185 MET A C 1
ATOM 1477 O O . MET A 1 185 ? -5.803 8.697 18.362 1.00 93.56 185 MET A O 1
ATOM 1481 N N . ASN A 1 186 ? -3.788 7.694 18.343 1.00 93.75 186 ASN A N 1
ATOM 1482 C CA . ASN A 1 186 ? -3.886 7.190 16.971 1.00 93.75 186 ASN A CA 1
ATOM 1483 C C . ASN A 1 186 ? -4.958 6.100 16.828 1.00 93.75 186 ASN A C 1
ATOM 1485 O O . ASN A 1 186 ? -5.696 6.086 15.844 1.00 93.75 186 ASN A O 1
ATOM 1489 N N . THR A 1 187 ? -5.137 5.245 17.837 1.00 95.00 187 THR A N 1
ATOM 1490 C CA . THR A 1 187 ? -6.215 4.244 17.857 1.00 95.00 187 THR A CA 1
ATOM 1491 C C . THR A 1 187 ? -7.588 4.915 17.824 1.00 95.00 187 THR A C 1
ATOM 1493 O O . THR A 1 187 ? -8.434 4.562 17.000 1.00 95.00 187 THR A O 1
ATOM 1496 N N . GLU A 1 188 ? -7.819 5.921 18.676 1.00 94.44 188 GLU A N 1
ATOM 1497 C CA . GLU A 1 188 ? -9.076 6.679 18.670 1.00 94.44 188 GLU A CA 1
ATOM 1498 C C . GLU A 1 188 ? -9.319 7.384 17.332 1.00 94.44 188 GLU A C 1
ATOM 1500 O O . GLU A 1 188 ? -10.453 7.436 16.846 1.00 94.44 188 GLU A O 1
ATOM 1505 N N . MET A 1 189 ? -8.259 7.942 16.749 1.00 93.88 189 MET A N 1
ATOM 1506 C CA . MET A 1 189 ? -8.286 8.631 15.466 1.00 93.88 189 MET A CA 1
ATOM 1507 C C . MET A 1 189 ? -8.751 7.684 14.349 1.00 93.88 189 MET A C 1
ATOM 1509 O O . MET A 1 189 ? -9.745 7.974 13.673 1.00 93.88 189 MET A O 1
ATOM 1513 N N . LEU A 1 190 ? -8.102 6.523 14.219 1.00 94.50 190 LEU A N 1
ATOM 1514 C CA . LEU A 1 190 ? -8.433 5.505 13.220 1.00 94.50 190 LEU A CA 1
ATOM 1515 C C . LEU A 1 190 ? -9.846 4.952 13.420 1.00 94.50 190 LEU A C 1
ATOM 1517 O O . LEU A 1 190 ? -10.579 4.776 12.447 1.00 94.50 190 LEU A O 1
ATOM 1521 N N . LEU A 1 191 ? -10.281 4.760 14.669 1.00 95.12 191 LEU A N 1
ATOM 1522 C CA . LEU A 1 191 ? -11.633 4.288 14.968 1.00 95.12 191 LEU A CA 1
ATOM 1523 C C . LEU A 1 191 ? -12.707 5.288 14.509 1.00 95.12 191 LEU A C 1
ATOM 1525 O O . LEU A 1 191 ? -13.728 4.887 13.954 1.00 95.12 191 LEU A O 1
ATOM 1529 N N . ARG A 1 192 ? -12.467 6.599 14.663 1.00 94.69 192 ARG A N 1
ATOM 1530 C CA . ARG A 1 192 ? -13.373 7.652 14.154 1.00 94.69 192 ARG A CA 1
ATOM 1531 C C . ARG A 1 192 ? -13.457 7.679 12.627 1.00 94.69 192 ARG A C 1
ATOM 1533 O O . ARG A 1 192 ? -14.415 8.234 12.093 1.00 94.69 192 ARG A O 1
ATOM 1540 N N . LYS A 1 193 ? -12.461 7.129 11.929 1.00 94.06 193 LYS A N 1
ATOM 1541 C CA . LYS A 1 193 ? -12.395 7.065 10.461 1.00 94.06 193 LYS A CA 1
ATOM 1542 C C . LYS A 1 193 ? -12.641 5.661 9.901 1.00 94.06 193 LYS A C 1
ATOM 1544 O O . LYS A 1 193 ? -12.578 5.495 8.687 1.00 94.06 193 LYS A O 1
ATOM 1549 N N . ALA A 1 194 ? -12.963 4.678 10.743 1.00 94.06 194 ALA A N 1
ATOM 1550 C CA . ALA A 1 194 ? -13.089 3.275 10.352 1.00 94.06 194 ALA A CA 1
ATOM 1551 C C . ALA A 1 194 ? -14.117 3.042 9.231 1.00 94.06 194 ALA A C 1
ATOM 1553 O O . ALA A 1 194 ? -13.853 2.262 8.323 1.00 94.06 194 ALA A O 1
ATOM 1554 N N . GLU A 1 195 ? -15.252 3.749 9.252 1.00 92.50 195 GLU A N 1
ATOM 1555 C CA . GLU A 1 195 ? -16.282 3.647 8.204 1.00 92.50 195 GLU A CA 1
ATOM 1556 C C . GLU A 1 195 ? -15.747 4.095 6.834 1.00 92.50 195 GLU A C 1
ATOM 1558 O O . GLU A 1 195 ? -15.864 3.365 5.855 1.00 92.50 195 GLU A O 1
ATOM 1563 N N . LEU A 1 196 ? -15.064 5.244 6.788 1.00 92.50 196 LEU A N 1
ATOM 1564 C CA . LEU A 1 196 ? -14.430 5.779 5.578 1.00 92.50 196 LEU A CA 1
ATOM 1565 C C . LEU A 1 196 ? -13.328 4.839 5.068 1.00 92.50 196 LEU A C 1
ATOM 1567 O O . LEU A 1 196 ? -13.229 4.576 3.869 1.00 92.50 196 LEU A O 1
ATOM 1571 N N . LEU A 1 197 ? -12.496 4.330 5.979 1.00 93.69 197 LEU A N 1
ATOM 1572 C CA . LEU A 1 197 ? -11.420 3.392 5.663 1.00 93.69 197 LEU A CA 1
ATOM 1573 C C . LEU A 1 197 ? -11.953 2.080 5.069 1.00 93.69 197 LEU A C 1
ATOM 1575 O O . LEU A 1 197 ? -11.377 1.572 4.104 1.00 93.69 197 LEU A O 1
ATOM 1579 N N . ASP A 1 198 ? -13.062 1.554 5.587 1.00 93.69 198 ASP A N 1
ATOM 1580 C CA . ASP A 1 198 ? -13.661 0.329 5.059 1.00 93.69 198 ASP A CA 1
ATOM 1581 C C . ASP A 1 198 ? -14.338 0.570 3.705 1.00 93.69 198 ASP A C 1
ATOM 1583 O O . ASP A 1 198 ? -14.116 -0.182 2.753 1.00 93.69 198 ASP A O 1
ATOM 1587 N N . GLU A 1 199 ? -15.099 1.659 3.586 1.00 90.19 199 GLU A N 1
ATOM 1588 C CA . GLU A 1 199 ? -15.834 2.004 2.369 1.00 90.19 199 GLU A CA 1
ATOM 1589 C C . GLU A 1 199 ? -14.896 2.267 1.183 1.00 90.19 199 GLU A C 1
ATOM 1591 O O . GLU A 1 199 ? -15.065 1.688 0.105 1.00 90.19 199 GLU A O 1
ATOM 1596 N N . TYR A 1 200 ? -13.881 3.113 1.374 1.00 91.12 200 TYR A N 1
ATOM 1597 C CA . TYR A 1 200 ? -13.043 3.567 0.266 1.00 91.12 200 TYR A CA 1
ATOM 1598 C C . TYR A 1 200 ? -11.775 2.748 0.071 1.00 91.12 200 TYR A C 1
ATOM 1600 O O . TYR A 1 200 ? -11.342 2.588 -1.071 1.00 91.12 200 TYR A O 1
ATOM 1608 N N . PHE A 1 201 ? -11.196 2.213 1.146 1.00 91.69 201 PHE A N 1
ATOM 1609 C CA . PHE A 1 201 ? -9.900 1.529 1.113 1.00 91.69 201 PHE A CA 1
ATOM 1610 C C . PHE A 1 201 ? -9.988 0.053 1.510 1.00 91.69 201 PHE A C 1
ATOM 1612 O O . PHE A 1 201 ? -8.983 -0.645 1.442 1.00 91.69 201 PHE A O 1
ATOM 1619 N N . SER A 1 202 ? -11.167 -0.457 1.889 1.00 92.88 202 SER A N 1
ATOM 1620 C CA . SER A 1 202 ? -11.349 -1.838 2.362 1.00 92.88 202 SER A CA 1
ATOM 1621 C C . SER A 1 202 ? -10.436 -2.223 3.535 1.00 92.88 202 SER A C 1
ATOM 1623 O O . SER A 1 202 ? -10.029 -3.382 3.661 1.00 92.88 202 SER A O 1
ATOM 1625 N N . ILE A 1 203 ? -10.132 -1.250 4.396 1.00 94.81 203 ILE A N 1
ATOM 1626 C CA . ILE A 1 203 ? -9.431 -1.438 5.668 1.00 94.81 203 ILE A CA 1
ATOM 1627 C C . ILE A 1 203 ? -10.493 -1.504 6.766 1.00 94.81 203 ILE A C 1
ATOM 1629 O O . ILE A 1 203 ? -11.167 -0.513 7.028 1.00 94.81 203 ILE A O 1
ATOM 1633 N N . HIS A 1 204 ? -10.648 -2.657 7.418 1.00 95.94 204 HIS A N 1
ATOM 1634 C CA . HIS A 1 204 ? -11.703 -2.849 8.420 1.00 95.94 204 HIS A CA 1
ATOM 1635 C C . HIS A 1 204 ? -11.147 -2.987 9.827 1.00 95.94 204 HIS A C 1
ATOM 1637 O O . HIS A 1 204 ? -10.351 -3.891 10.119 1.00 95.94 204 HIS A O 1
ATOM 1643 N N . ILE A 1 205 ? -11.672 -2.134 10.699 1.00 96.38 205 ILE A N 1
ATOM 1644 C CA . ILE A 1 205 ? -11.445 -2.134 12.137 1.00 96.38 205 ILE A CA 1
ATOM 1645 C C . ILE A 1 205 ? -12.755 -2.565 12.801 1.00 96.38 205 ILE A C 1
ATOM 1647 O O . ILE A 1 205 ? -13.804 -1.975 12.541 1.00 96.38 205 ILE A O 1
ATOM 1651 N N . ASP A 1 206 ? -12.711 -3.614 13.619 1.00 93.81 206 ASP A N 1
ATOM 1652 C CA . ASP A 1 206 ? -13.892 -4.105 14.330 1.00 93.81 206 ASP A CA 1
ATOM 1653 C C . ASP A 1 206 ? -14.255 -3.230 15.550 1.00 93.81 206 ASP A C 1
ATOM 1655 O O . ASP A 1 206 ? -13.548 -2.299 15.941 1.00 93.81 206 ASP A O 1
ATOM 1659 N N . GLN A 1 207 ? -15.389 -3.535 16.185 1.00 91.19 207 GLN A N 1
ATOM 1660 C CA . GLN A 1 207 ? -15.854 -2.810 17.377 1.00 91.19 207 GLN A CA 1
ATOM 1661 C C . GLN A 1 207 ? -14.955 -3.034 18.604 1.00 91.19 207 GLN A C 1
ATOM 1663 O O . GLN A 1 207 ? -15.029 -2.274 19.569 1.00 91.19 207 GLN A O 1
ATOM 1668 N N . GLN A 1 208 ? -14.130 -4.079 18.577 1.00 93.38 208 GLN A N 1
ATOM 1669 C CA . GLN A 1 208 ? -13.155 -4.430 19.601 1.00 93.38 208 GLN A CA 1
ATOM 1670 C C . GLN A 1 208 ? -11.792 -3.755 19.367 1.00 93.38 208 GLN A C 1
ATOM 1672 O O . GLN A 1 208 ? -10.863 -4.031 20.119 1.00 93.38 208 GLN A O 1
ATOM 1677 N N . GLN A 1 209 ? -11.690 -2.838 18.394 1.00 94.75 209 GLN A N 1
ATOM 1678 C CA . GLN A 1 209 ? -10.469 -2.106 18.032 1.00 94.75 209 GLN A CA 1
ATOM 1679 C C . GLN A 1 209 ? -9.367 -3.000 17.447 1.00 94.75 209 GLN A C 1
ATOM 1681 O O . GLN A 1 209 ? -8.177 -2.723 17.608 1.00 94.75 209 GLN A O 1
ATOM 1686 N N . ASN A 1 210 ? -9.754 -4.054 16.732 1.00 96.38 210 ASN A N 1
ATOM 1687 C CA . ASN A 1 210 ? -8.830 -4.901 15.994 1.00 96.38 210 ASN A CA 1
ATOM 1688 C C . ASN A 1 210 ? -8.908 -4.616 14.499 1.00 96.38 210 ASN A C 1
ATOM 1690 O O . ASN A 1 210 ? -9.989 -4.557 13.904 1.00 96.38 210 ASN A O 1
ATOM 1694 N N . LEU A 1 211 ? -7.745 -4.538 13.866 1.00 96.56 211 LEU A N 1
ATOM 1695 C CA . LEU A 1 211 ? -7.630 -4.672 12.428 1.00 96.56 211 LEU A CA 1
ATOM 1696 C C . LEU A 1 211 ? -7.995 -6.109 12.043 1.00 96.56 211 LEU A C 1
ATOM 1698 O O . LEU A 1 211 ? -7.518 -7.078 12.632 1.00 96.56 211 LEU A O 1
ATOM 1702 N N . THR A 1 212 ? -8.850 -6.257 11.039 1.00 95.75 212 THR A N 1
ATOM 1703 C CA . THR A 1 212 ? -9.341 -7.577 10.605 1.00 95.75 212 THR A CA 1
ATOM 1704 C C . THR A 1 212 ? -9.255 -7.777 9.099 1.00 95.75 212 THR A C 1
ATOM 1706 O O . THR A 1 212 ? -9.223 -8.917 8.638 1.00 95.75 212 THR A O 1
ATOM 1709 N N . ARG A 1 213 ? -9.204 -6.696 8.317 1.00 94.44 213 ARG A N 1
ATOM 1710 C CA . ARG A 1 213 ? -9.160 -6.757 6.855 1.00 94.44 213 ARG A CA 1
ATOM 1711 C C . ARG A 1 213 ? -8.266 -5.661 6.294 1.00 94.44 213 ARG A C 1
ATOM 1713 O O . ARG A 1 213 ? -8.327 -4.531 6.773 1.00 94.44 213 ARG A O 1
ATOM 1720 N N . LEU A 1 214 ? -7.491 -6.009 5.267 1.00 93.56 214 LEU A N 1
ATOM 1721 C CA . LEU A 1 214 ? -6.598 -5.104 4.540 1.00 93.56 214 LEU A CA 1
ATOM 1722 C C . LEU A 1 214 ? -6.821 -5.190 3.022 1.00 93.56 214 LEU A C 1
ATOM 1724 O O . LEU A 1 214 ? -7.156 -6.270 2.516 1.00 93.56 214 LEU A O 1
ATOM 1728 N N . PRO A 1 215 ? -6.605 -4.093 2.274 1.00 92.12 215 PRO A N 1
ATOM 1729 C CA . PRO A 1 215 ? -6.716 -4.085 0.825 1.00 92.12 215 PRO A CA 1
ATOM 1730 C C . PRO A 1 215 ? -5.615 -4.897 0.146 1.00 92.12 215 PRO A C 1
ATOM 1732 O O . PRO A 1 215 ? -4.452 -4.900 0.534 1.00 92.12 215 PRO A O 1
ATOM 1735 N N . VAL A 1 216 ? -5.989 -5.528 -0.962 1.00 89.75 216 VAL A N 1
ATOM 1736 C CA . VAL A 1 216 ? -5.085 -6.124 -1.942 1.00 89.75 216 VAL A CA 1
ATOM 1737 C C . VAL A 1 216 ? -5.033 -5.197 -3.148 1.00 89.75 216 VAL A C 1
ATOM 1739 O O . VAL A 1 216 ? -5.923 -5.207 -4.010 1.00 89.75 216 VAL A O 1
ATOM 1742 N N . VAL A 1 217 ? -3.981 -4.380 -3.193 1.00 88.06 217 VAL A N 1
ATOM 1743 C CA . VAL A 1 217 ? -3.759 -3.382 -4.248 1.00 88.06 217 VAL A CA 1
ATOM 1744 C C . VAL A 1 217 ? -3.363 -4.061 -5.564 1.00 88.06 217 VAL A C 1
ATOM 1746 O O . VAL A 1 217 ? -3.963 -3.795 -6.610 1.00 88.06 217 VAL A O 1
ATOM 1749 N N . LEU A 1 218 ? -2.408 -4.996 -5.507 1.00 85.25 218 LEU A N 1
ATOM 1750 C CA . LEU A 1 218 ? -1.928 -5.768 -6.653 1.00 85.25 218 LEU A CA 1
ATOM 1751 C C . LEU A 1 218 ? -2.447 -7.208 -6.610 1.00 85.25 218 LEU A C 1
ATOM 1753 O O . LEU A 1 218 ? -2.359 -7.902 -5.600 1.00 85.25 218 LEU A O 1
ATOM 1757 N N . ASP A 1 219 ? -2.973 -7.683 -7.738 1.00 79.00 219 ASP A N 1
ATOM 1758 C CA . ASP A 1 219 ? -3.478 -9.051 -7.830 1.00 79.00 219 ASP A CA 1
ATOM 1759 C C . ASP A 1 219 ? -2.318 -10.051 -7.646 1.00 79.00 219 ASP A C 1
ATOM 1761 O O . ASP A 1 219 ? -1.292 -9.932 -8.310 1.00 79.00 219 ASP A O 1
ATOM 1765 N N . GLN A 1 220 ? -2.508 -11.066 -6.792 1.00 78.19 220 GLN A N 1
ATOM 1766 C CA . GLN A 1 220 ? -1.499 -12.087 -6.431 1.00 78.19 220 GLN A CA 1
ATOM 1767 C C . GLN A 1 220 ? -0.331 -11.587 -5.568 1.00 78.19 220 GLN A C 1
ATOM 1769 O O . GLN A 1 220 ? 0.614 -12.338 -5.345 1.00 78.19 220 GLN A O 1
ATOM 1774 N N . HIS A 1 221 ? -0.411 -10.364 -5.047 1.00 79.12 221 HIS A N 1
ATOM 1775 C CA . HIS A 1 221 ? 0.529 -9.853 -4.062 1.00 79.12 221 HIS A CA 1
ATOM 1776 C C . HIS A 1 221 ? -0.167 -9.759 -2.704 1.00 79.12 221 HIS A C 1
ATOM 1778 O O . HIS A 1 221 ? -1.207 -9.112 -2.576 1.00 79.12 221 HIS A O 1
ATOM 1784 N N . THR A 1 222 ? 0.380 -10.440 -1.704 1.00 79.00 222 THR A N 1
ATOM 1785 C CA . THR A 1 222 ? 0.004 -10.228 -0.306 1.00 79.00 222 THR A CA 1
ATOM 1786 C C . THR A 1 222 ? 0.918 -9.148 0.262 1.00 79.00 222 THR A C 1
ATOM 1788 O O . THR A 1 222 ? 2.129 -9.281 0.068 1.00 79.00 222 THR A O 1
ATOM 1791 N N . PRO A 1 223 ? 0.375 -8.107 0.918 1.00 78.19 223 PRO A N 1
ATOM 1792 C CA . PRO A 1 223 ? 1.207 -7.126 1.600 1.00 78.19 223 PRO A CA 1
ATOM 1793 C C . PRO A 1 223 ? 2.098 -7.831 2.622 1.00 78.19 223 PRO A C 1
ATOM 1795 O O . PRO A 1 223 ? 1.714 -8.869 3.174 1.00 78.19 223 PRO A O 1
ATOM 1798 N N . ASP A 1 224 ? 3.287 -7.278 2.834 1.00 86.25 224 ASP A N 1
ATOM 1799 C CA . ASP A 1 224 ? 4.149 -7.739 3.909 1.00 86.25 224 ASP A CA 1
ATOM 1800 C C . ASP A 1 224 ? 3.504 -7.373 5.248 1.00 86.25 224 ASP A C 1
ATOM 1802 O O . ASP A 1 224 ? 3.144 -6.220 5.491 1.00 86.25 224 ASP A O 1
ATOM 1806 N N . MET A 1 225 ? 3.298 -8.383 6.086 1.00 88.56 225 MET A N 1
ATOM 1807 C CA . MET A 1 225 ? 2.600 -8.217 7.355 1.00 88.56 225 MET A CA 1
ATOM 1808 C C . MET A 1 225 ? 3.481 -7.523 8.394 1.00 88.56 225 MET A C 1
ATOM 1810 O O . MET A 1 225 ? 2.938 -6.895 9.303 1.00 88.56 225 MET A O 1
ATOM 1814 N N . ASP A 1 226 ? 4.804 -7.569 8.219 1.00 89.06 226 ASP A N 1
ATOM 1815 C CA . ASP A 1 226 ? 5.766 -6.919 9.110 1.00 89.06 226 ASP A CA 1
ATOM 1816 C C . ASP A 1 226 ? 5.683 -5.384 9.003 1.00 89.06 226 ASP A C 1
ATOM 1818 O O . ASP A 1 226 ? 5.941 -4.683 9.973 1.00 89.06 226 ASP A O 1
ATOM 1822 N N . HIS A 1 227 ? 5.211 -4.852 7.867 1.00 90.00 227 HIS A N 1
ATOM 1823 C CA . HIS A 1 227 ? 5.041 -3.408 7.641 1.00 90.00 227 HIS A CA 1
ATOM 1824 C C . HIS A 1 227 ? 3.653 -2.866 8.026 1.00 90.00 227 HIS A C 1
ATOM 1826 O O . HIS A 1 227 ? 3.400 -1.663 7.948 1.00 90.00 227 HIS A O 1
ATOM 1832 N N . VAL A 1 228 ? 2.725 -3.724 8.465 1.00 92.31 228 VAL A N 1
ATOM 1833 C CA . VAL A 1 228 ? 1.373 -3.298 8.878 1.00 92.31 228 VAL A CA 1
ATOM 1834 C C . VAL A 1 228 ? 1.384 -2.330 10.076 1.00 92.31 228 VAL A C 1
ATOM 1836 O O . VAL A 1 228 ? 0.612 -1.367 10.039 1.00 92.31 228 VAL A O 1
ATOM 1839 N N . PRO A 1 229 ? 2.216 -2.524 11.121 1.00 93.88 229 PRO A N 1
ATOM 1840 C CA . PRO A 1 229 ? 2.398 -1.546 12.193 1.00 93.88 229 PRO A CA 1
ATOM 1841 C C . PRO A 1 229 ? 2.720 -0.135 11.680 1.00 93.88 229 PRO A C 1
ATOM 1843 O O . PRO A 1 229 ? 1.988 0.811 11.982 1.00 93.88 229 PRO A O 1
ATOM 1846 N N . GLU A 1 230 ? 3.776 -0.004 10.873 1.00 92.19 230 GLU A N 1
ATOM 1847 C CA . GLU A 1 230 ? 4.243 1.270 10.313 1.00 92.19 230 GLU A CA 1
ATOM 1848 C C . GLU A 1 230 ? 3.160 1.915 9.439 1.00 92.19 230 GLU A C 1
ATOM 1850 O O . GLU A 1 230 ? 2.850 3.096 9.589 1.00 92.19 230 GLU A O 1
ATOM 1855 N N . PHE A 1 231 ? 2.489 1.117 8.602 1.00 92.56 231 PHE A N 1
ATOM 1856 C CA . PHE A 1 231 ? 1.371 1.571 7.779 1.00 92.56 231 PHE A CA 1
ATOM 1857 C C . PHE A 1 231 ? 0.245 2.217 8.603 1.00 92.56 231 PHE A C 1
ATOM 1859 O O . PHE A 1 231 ? -0.241 3.297 8.259 1.00 92.56 231 PHE A O 1
ATOM 1866 N N . LEU A 1 232 ? -0.181 1.575 9.697 1.00 94.00 232 LEU A N 1
ATOM 1867 C CA . LEU A 1 232 ? -1.232 2.11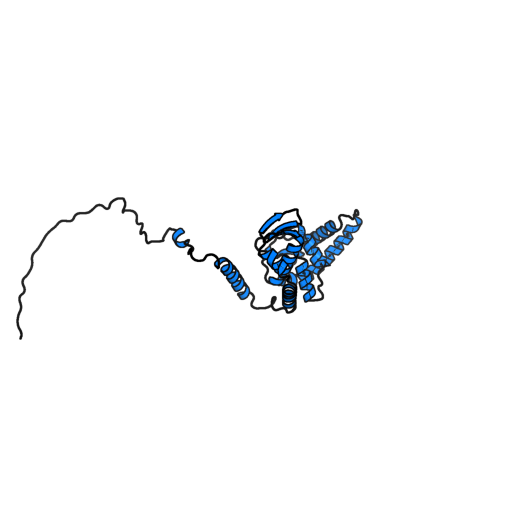1 10.566 1.00 94.00 232 LEU A CA 1
ATOM 1868 C C . LEU A 1 232 ? -0.788 3.382 11.292 1.00 94.00 232 LEU A C 1
ATOM 1870 O O . LEU A 1 232 ? -1.599 4.295 11.468 1.00 94.00 232 LEU A O 1
ATOM 1874 N N . LEU A 1 233 ? 0.481 3.452 11.697 1.00 92.94 233 LEU A N 1
ATOM 1875 C CA . LEU A 1 233 ? 1.044 4.643 12.322 1.00 92.94 233 LEU A CA 1
ATOM 1876 C C . LEU A 1 233 ? 1.062 5.822 11.340 1.00 92.94 233 LEU A C 1
ATOM 1878 O O . LEU A 1 233 ? 0.572 6.902 11.677 1.00 92.94 233 LEU A O 1
ATOM 1882 N N . SER A 1 234 ? 1.510 5.595 10.102 1.00 92.12 234 SER A N 1
ATOM 1883 C CA . SER A 1 234 ? 1.449 6.584 9.022 1.00 92.12 234 SER A CA 1
ATOM 1884 C C . SER A 1 234 ? 0.019 7.025 8.709 1.00 92.12 234 SER A C 1
ATOM 1886 O O . SER A 1 234 ? -0.220 8.210 8.491 1.00 92.12 234 SER A O 1
ATOM 1888 N N . LEU A 1 235 ? -0.967 6.121 8.739 1.00 92.50 235 LEU A N 1
ATOM 1889 C CA . LEU A 1 235 ? -2.372 6.514 8.575 1.00 92.50 235 LEU A CA 1
ATOM 1890 C C . LEU A 1 235 ? -2.855 7.470 9.679 1.00 92.50 235 LEU A C 1
ATOM 1892 O O . LEU A 1 235 ? -3.665 8.358 9.406 1.00 92.50 235 LEU A O 1
ATOM 1896 N N . GLY A 1 236 ? -2.384 7.287 10.914 1.00 90.12 236 GLY A N 1
ATOM 1897 C CA . GLY A 1 236 ? -2.716 8.161 12.041 1.00 90.12 236 GLY A CA 1
ATOM 1898 C C . GLY A 1 236 ? -2.020 9.525 11.977 1.00 90.12 236 GLY A C 1
ATOM 1899 O O . GLY A 1 236 ? -2.657 10.545 12.244 1.00 90.12 236 GLY A O 1
ATOM 1900 N N . ASN A 1 237 ? -0.742 9.544 11.586 1.00 88.88 237 ASN A N 1
ATOM 1901 C CA . ASN A 1 237 ? 0.125 10.723 11.682 1.00 88.88 237 ASN A CA 1
ATOM 1902 C C . ASN A 1 237 ? 0.211 11.557 10.391 1.00 88.88 237 ASN A C 1
ATOM 1904 O O . ASN A 1 237 ? 0.233 12.786 10.462 1.00 88.88 237 ASN A O 1
ATOM 1908 N N . ASP A 1 238 ? 0.267 10.911 9.223 1.00 89.25 238 ASP A N 1
ATOM 1909 C CA . ASP A 1 238 ? 0.652 11.558 7.957 1.00 89.25 238 ASP A CA 1
ATOM 1910 C C . ASP A 1 238 ? -0.546 11.985 7.097 1.00 89.25 238 ASP A C 1
ATOM 1912 O O . ASP A 1 238 ? -0.394 12.732 6.126 1.00 89.25 238 ASP A O 1
ATOM 1916 N N . VAL A 1 239 ? -1.747 11.495 7.415 1.00 90.94 239 VAL A N 1
ATOM 1917 C CA . VAL A 1 239 ? -2.952 11.748 6.618 1.00 90.94 239 VAL A CA 1
ATOM 1918 C C . VAL A 1 239 ? -3.617 13.058 7.038 1.00 90.94 239 VAL A C 1
ATOM 1920 O O . VAL A 1 239 ? -3.962 13.256 8.204 1.00 90.94 239 VAL A O 1
ATOM 1923 N N . ASP A 1 240 ? -3.870 13.946 6.072 1.00 90.69 240 ASP A N 1
ATOM 1924 C CA . ASP A 1 240 ? -4.652 15.161 6.321 1.00 90.69 240 ASP A CA 1
ATOM 1925 C C . ASP A 1 240 ? -6.151 14.873 6.225 1.00 90.69 240 ASP A C 1
ATOM 1927 O O . ASP A 1 240 ? -6.744 14.833 5.150 1.00 90.69 240 ASP A O 1
ATOM 1931 N N . TRP A 1 241 ? -6.791 14.716 7.378 1.00 89.88 241 TRP A N 1
ATOM 1932 C CA . TRP A 1 241 ? -8.213 14.396 7.479 1.00 89.88 241 TRP A CA 1
ATOM 1933 C C . TRP A 1 241 ? -9.161 15.599 7.353 1.00 89.88 2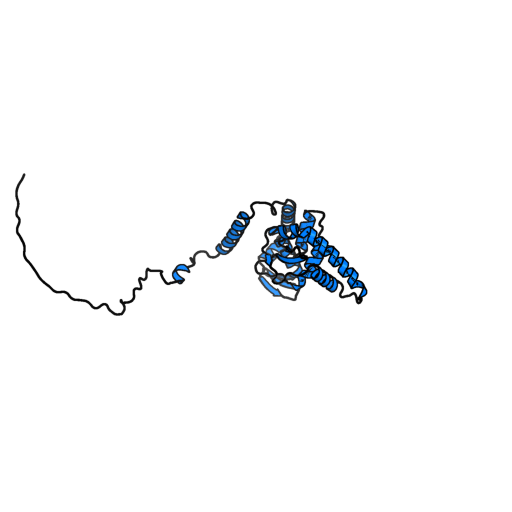41 TRP A C 1
ATOM 1935 O O . TRP A 1 241 ? -10.373 15.420 7.527 1.00 89.88 241 TRP A O 1
ATOM 1945 N N . ASN A 1 242 ? -8.646 16.810 7.108 1.00 88.38 242 ASN A N 1
ATOM 1946 C CA . ASN A 1 242 ? -9.446 18.040 7.048 1.00 88.38 242 ASN A CA 1
ATOM 1947 C C . ASN A 1 242 ? -9.965 18.356 5.641 1.00 88.38 242 ASN A C 1
ATOM 1949 O O . ASN A 1 242 ? -11.006 18.997 5.493 1.00 88.38 242 ASN A O 1
ATOM 1953 N N . SER A 1 243 ? -9.238 17.919 4.615 1.00 89.50 243 SER A N 1
ATOM 1954 C CA . SER A 1 243 ? -9.476 18.246 3.211 1.00 89.50 243 SER A CA 1
ATOM 1955 C C . SER A 1 243 ? -9.702 16.961 2.425 1.00 89.50 243 SER A C 1
ATOM 1957 O O . SER A 1 243 ? -8.874 16.062 2.465 1.00 89.50 243 SER A O 1
ATOM 1959 N N . GLU A 1 244 ? -10.824 16.840 1.711 1.00 89.31 244 GLU A N 1
ATOM 1960 C CA . GLU A 1 244 ? -11.202 15.591 1.027 1.00 89.31 244 GLU A CA 1
ATOM 1961 C C . GLU A 1 244 ? -10.124 15.117 0.037 1.00 89.31 244 GLU A C 1
ATOM 1963 O O . GLU A 1 244 ? -9.697 13.963 0.072 1.00 89.31 244 GLU A O 1
ATOM 1968 N N . LYS A 1 245 ? -9.641 16.022 -0.826 1.00 89.44 245 LYS A N 1
ATOM 1969 C CA . LYS A 1 245 ? -8.628 15.690 -1.836 1.00 89.44 245 LYS A CA 1
ATOM 1970 C C . LYS A 1 245 ? -7.293 15.316 -1.192 1.00 89.44 245 LYS A C 1
ATOM 1972 O O . LYS A 1 245 ? -6.700 14.310 -1.580 1.00 89.44 245 LYS A O 1
ATOM 1977 N N . GLU A 1 246 ? -6.831 16.100 -0.219 1.00 90.81 246 GLU A N 1
ATOM 1978 C CA . GLU A 1 246 ? -5.555 15.847 0.463 1.00 90.81 246 GLU A CA 1
ATOM 1979 C C . GLU A 1 246 ? -5.628 14.583 1.324 1.00 90.81 246 GLU A C 1
ATOM 1981 O O . GLU A 1 246 ? -4.679 13.804 1.319 1.00 90.81 246 GLU A O 1
ATOM 1986 N N . CYS A 1 247 ? -6.771 14.302 1.955 1.00 89.88 247 CYS A N 1
ATOM 1987 C CA . CYS A 1 247 ? -7.048 13.057 2.670 1.00 89.88 247 CYS A CA 1
ATOM 1988 C C . CYS A 1 247 ? -6.875 11.848 1.753 1.00 89.88 247 CYS A C 1
ATOM 1990 O O . CYS A 1 247 ? -6.152 10.910 2.087 1.00 89.88 247 CYS A O 1
ATOM 1992 N N . PHE A 1 248 ? -7.514 11.851 0.578 1.00 91.06 248 PHE A N 1
ATOM 1993 C CA . PHE A 1 248 ? -7.385 10.737 -0.361 1.00 91.06 248 PHE A CA 1
ATOM 1994 C C . PHE A 1 248 ? -5.962 10.612 -0.895 1.00 91.06 248 PHE A C 1
ATOM 1996 O O . PHE A 1 248 ? -5.432 9.505 -0.951 1.00 91.06 248 PHE A O 1
ATOM 2003 N N . GLN A 1 249 ? -5.315 11.728 -1.224 1.00 90.00 249 GLN A N 1
ATOM 2004 C CA . GLN A 1 249 ? -3.943 11.730 -1.718 1.00 90.00 249 GLN A CA 1
ATOM 2005 C C . GLN A 1 249 ? -2.947 11.178 -0.688 1.00 90.00 249 GLN A C 1
ATOM 2007 O O . GLN A 1 249 ? -2.131 10.314 -1.019 1.00 90.00 249 GLN A O 1
ATOM 2012 N N . THR A 1 250 ? -3.010 11.659 0.553 1.00 89.25 250 THR A N 1
ATOM 2013 C CA . THR A 1 250 ? -2.101 11.253 1.634 1.00 89.25 250 THR A CA 1
ATOM 2014 C C . THR A 1 250 ? -2.359 9.811 2.065 1.00 89.25 250 THR A C 1
ATOM 2016 O O . THR A 1 250 ? -1.411 9.037 2.128 1.00 89.25 250 THR A O 1
ATOM 2019 N N . ASN A 1 251 ? -3.618 9.381 2.192 1.00 87.50 251 ASN A N 1
ATOM 2020 C CA . ASN A 1 251 ? -3.955 7.987 2.509 1.00 87.50 251 ASN A CA 1
ATOM 2021 C C . ASN A 1 251 ? -3.491 7.006 1.411 1.00 87.50 251 ASN A C 1
ATOM 2023 O O . ASN A 1 251 ? -2.848 5.991 1.694 1.00 87.50 251 ASN A O 1
ATOM 2027 N N . CYS A 1 252 ? -3.699 7.348 0.132 1.00 84.12 252 CYS A N 1
ATOM 2028 C CA . CYS A 1 252 ? -3.157 6.556 -0.980 1.00 84.12 252 CYS A CA 1
ATOM 2029 C C . CYS A 1 252 ? -1.625 6.492 -0.947 1.00 84.12 252 CYS A C 1
ATOM 2031 O O . CYS A 1 252 ? -1.040 5.496 -1.365 1.00 84.12 252 CYS A O 1
ATOM 2033 N N . SER A 1 253 ? -0.982 7.546 -0.444 1.00 84.62 253 SER A N 1
ATOM 2034 C CA . SER A 1 253 ? 0.470 7.623 -0.305 1.00 84.62 253 SER A CA 1
ATOM 2035 C C . SER A 1 253 ? 1.010 6.861 0.902 1.00 84.62 253 SER A C 1
ATOM 2037 O O . SER A 1 253 ? 2.217 6.651 0.928 1.00 84.62 253 SER A O 1
ATOM 2039 N N . CYS A 1 254 ? 0.176 6.457 1.867 1.00 80.38 254 CYS A N 1
ATOM 2040 C CA . CYS A 1 254 ? 0.580 5.631 3.011 1.00 80.38 254 CYS A CA 1
ATOM 2041 C C . CYS A 1 254 ? 0.681 4.141 2.665 1.00 80.38 254 CYS A C 1
ATOM 2043 O O . CYS A 1 254 ? 1.387 3.431 3.360 1.00 80.38 254 CYS A O 1
ATOM 2045 N N . ASN A 1 255 ? 0.036 3.662 1.591 1.00 63.03 255 ASN A N 1
ATOM 2046 C CA . ASN A 1 255 ? 0.076 2.255 1.142 1.00 63.03 255 ASN A CA 1
ATOM 2047 C C . ASN A 1 255 ? 1.435 1.876 0.492 1.00 63.03 255 ASN A C 1
ATOM 2049 O O . ASN A 1 255 ? 1.471 1.302 -0.600 1.00 63.03 255 ASN A O 1
ATOM 2053 N N . ARG A 1 256 ? 2.539 2.299 1.114 1.00 58.25 256 ARG A N 1
ATOM 2054 C CA . ARG A 1 256 ? 3.922 2.140 0.647 1.00 58.25 256 ARG A CA 1
ATOM 2055 C C . ARG A 1 256 ? 4.512 0.791 1.000 1.00 58.25 256 ARG A C 1
ATOM 2057 O O . ARG A 1 256 ? 4.057 0.190 1.989 1.00 58.25 256 ARG A O 1
#

InterPro domains:
  IPR032189 DNA mismatch repair protein Mlh1, C-terminal [PF16413] (76-252)
  IPR038973 DNA mismatch repair protein MutL/Mlh/Pms-like [PTHR10073] (68-250)

Sequence (256 aa):
MSTFVGKKDTQESPTVTKFQKVPIQKMVRIDSRDPSGRLHAYLQDRVGSQNNKKLDLTSVRNAVRLRRNPKEASDLTSIQELLRDIDFNVHSGLQDIIKNCTFVGLADETFALLQHNTHLYVMNVVNVSKELMYQQVIRRFGNFNAIQLSEPAPLLELLVIALKEEDLDSTGDENDDFMKKIAEMNTEMLLRKAELLDEYFSIHIDQQQNLTRLPVVLDQHTPDMDHVPEFLLSLGNDVDWNSEKECFQTNCSCNR

Solvent-accessible surface area (backbone atoms only — not comparable to full-atom values): 15453 Å² total; per-residue (Å²): 137,88,83,86,90,86,88,88,84,90,86,87,89,85,90,85,89,78,88,76,82,77,58,78,92,70,75,64,94,69,60,91,82,60,62,82,93,42,72,66,74,78,61,65,70,77,91,71,78,91,82,57,60,74,59,46,55,52,50,49,51,49,52,55,49,52,70,73,53,88,75,74,61,77,75,36,63,52,58,51,48,53,53,48,54,53,65,70,68,61,55,66,70,61,51,51,42,69,73,63,41,45,83,73,46,72,77,56,98,49,34,30,35,34,35,38,94,95,45,81,43,82,40,56,48,61,64,52,48,38,54,49,40,27,54,44,41,66,76,34,44,47,61,58,50,62,48,71,50,95,62,71,42,52,41,51,60,35,30,40,52,30,52,52,63,74,42,72,83,60,94,54,87,83,50,54,67,58,46,48,52,52,19,51,53,35,41,56,52,48,61,78,40,24,68,61,36,31,58,43,49,36,32,36,55,50,99,85,48,19,41,36,31,38,52,37,77,48,90,96,50,77,78,67,71,83,52,48,24,48,39,55,42,39,56,50,70,65,35,42,84,89,42,74,50,53,24,53,53,35,49,33,60,41,64,100

Organism: Vanilla planifolia (NCBI:txid51239)

Nearest PDB structures (foldseek):
  3rbn-assembly1_A  TM=9.200E-01  e=3.083E-16  Homo sapiens
  3rbn-assembly1_B  TM=9.202E-01  e=3.450E-16  Homo sapiens
  6rmn-assembly1_A  TM=8.618E-01  e=9.528E-14  Saccharomyces cerevisiae S288C
  4e4w-assembly1_A  TM=8.598E-01  e=7.208E-13  Saccharomyces cerevisiae S288C
  3gab-assembly1_A-2  TM=3.656E-01  e=2.680E-02  Bacillus subtilis

Secondary structure (DSSP, 8-state):
--------------------PPPGGGSS---TT--TT-HHHH-----S-TTSHHHHHHHHHHHHHHTTS-SSSTT-HHHHHHHHHHHHT--HHHHHHHHHPEEEEESSSSEEEEEETTEEEEEEHHHHHHHHHHHHHHHTTT--EEEEEEEEEEHHHHHHHHHHHHTTT---GGGHHHHHHHHHHHHHHHHHTHHHHHHHH--EE-TTSEEEEEEE-STT-PPPGGGHHHHHHHHHHT--TTSHHHHHHHHHHH--